Protein AF-A0A8T4DX82-F1 (afdb_monomer_lite)

Radius of gyration: 22.78 Å; chains: 1; bounding box: 58×44×66 Å

Sequence (312 aa):
MKQRKVLILAIAGVFLITGATVGAFYLYFPNLRLPDKPVTMKVYDGAVSYFDIYLSDVPDGLDVTNGYYIGWCADRSVIMPRAENLTVRLYNSFDLLLPLTLRDKDWDKVNYILNHKGDATKTDIQEAFWHLLNDYPYEDITKTAQLLVDSAKNDYMPQPGDLIAILAEPIQTEKRPWPFQFAFLQVRLPPQEGLTPGYWKNHDNWPTPYLPSTHLNETFKNASLYMPTSDTMLDALKYKGGDDEIGAAEILLRAAVAAVLNARYPTINYPVLEADLIAEVNDALASHNRDTMLDLKDILDAYNNLGAELSK

Structure (mmCIF, N/CA/C/O backbone):
data_AF-A0A8T4DX82-F1
#
_entry.id   AF-A0A8T4DX82-F1
#
loop_
_atom_site.group_PDB
_atom_site.id
_atom_site.type_symbol
_atom_site.label_atom_id
_atom_site.label_alt_id
_atom_site.label_comp_id
_atom_site.label_asym_id
_atom_site.label_entity_id
_atom_site.label_seq_id
_atom_site.pdbx_PDB_ins_code
_atom_site.Cartn_x
_atom_site.Cartn_y
_atom_site.Cartn_z
_atom_site.occupancy
_atom_site.B_iso_or_equiv
_atom_site.auth_seq_id
_atom_site.auth_comp_id
_atom_site.auth_asym_id
_atom_site.auth_atom_id
_atom_site.pdbx_PDB_model_num
ATOM 1 N N . MET A 1 1 ? -7.896 29.517 -22.041 1.00 35.06 1 MET A N 1
ATOM 2 C CA . MET A 1 1 ? -8.991 29.239 -21.083 1.00 35.06 1 MET A CA 1
ATOM 3 C C . MET A 1 1 ? -9.370 27.768 -21.139 1.00 35.06 1 MET A C 1
ATOM 5 O O . MET A 1 1 ? -10.047 27.356 -22.068 1.00 35.06 1 MET A O 1
ATOM 9 N N . LYS A 1 2 ? -8.943 26.994 -20.143 1.00 24.42 2 LYS A N 1
ATOM 10 C CA . LYS A 1 2 ? -9.664 25.819 -19.636 1.00 24.42 2 LYS A CA 1
ATOM 11 C C . LYS A 1 2 ? -9.158 25.615 -18.211 1.00 24.42 2 LYS A C 1
ATOM 13 O O . LYS A 1 2 ? -8.160 24.946 -17.989 1.00 24.42 2 LYS A O 1
ATOM 18 N N . GLN A 1 3 ? -9.795 26.303 -17.262 1.00 24.66 3 GLN A N 1
ATOM 19 C CA . GLN A 1 3 ? -9.654 25.979 -15.847 1.00 24.66 3 GLN A CA 1
ATOM 20 C C . GLN A 1 3 ? -10.191 24.556 -15.678 1.00 24.66 3 GLN A C 1
ATOM 22 O O . GLN A 1 3 ? -11.403 24.338 -15.715 1.00 24.66 3 GLN A O 1
ATOM 27 N N . ARG A 1 4 ? -9.294 23.573 -15.594 1.00 25.59 4 ARG A N 1
ATOM 28 C CA . ARG A 1 4 ? -9.668 22.233 -15.154 1.00 25.59 4 ARG A CA 1
ATOM 29 C C . ARG A 1 4 ? -9.835 22.321 -13.645 1.00 25.59 4 ARG A C 1
ATOM 31 O O . ARG A 1 4 ? -8.893 22.628 -12.924 1.00 25.59 4 ARG A O 1
ATOM 38 N N . LYS A 1 5 ? -11.086 22.175 -13.215 1.00 23.19 5 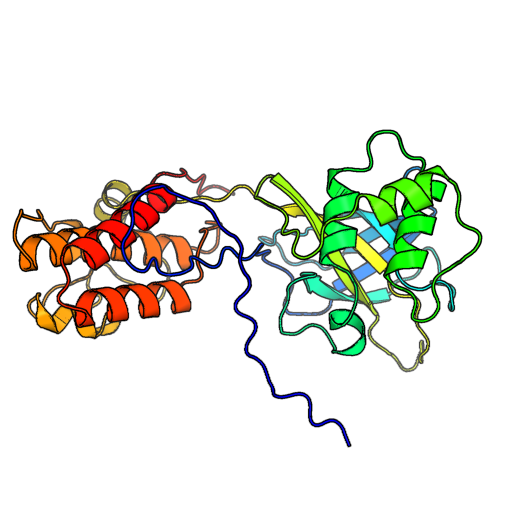LYS A N 1
ATOM 39 C CA . LYS A 1 5 ? -11.482 22.071 -11.815 1.00 23.19 5 LYS A CA 1
ATOM 40 C C . LYS A 1 5 ? -10.596 21.010 -11.162 1.00 23.19 5 LYS A C 1
ATOM 42 O O . LYS A 1 5 ? -10.451 19.932 -11.731 1.00 23.19 5 LYS A O 1
ATOM 47 N N . VAL A 1 6 ? -10.010 21.335 -10.012 1.00 22.42 6 VAL A N 1
ATOM 48 C CA . VAL A 1 6 ? -9.374 20.356 -9.127 1.00 22.42 6 VAL A CA 1
ATOM 49 C C . VAL A 1 6 ? -10.482 19.390 -8.714 1.00 22.42 6 VAL A C 1
ATOM 51 O O . VAL A 1 6 ? -11.318 19.711 -7.873 1.00 22.42 6 VAL A O 1
ATOM 54 N N . LEU A 1 7 ? -10.573 18.275 -9.430 1.00 22.97 7 LEU A N 1
ATOM 55 C CA . LEU A 1 7 ? -11.471 17.177 -9.133 1.00 22.97 7 LEU A CA 1
ATOM 56 C C . LEU A 1 7 ? -10.665 16.258 -8.222 1.00 22.97 7 LEU A C 1
ATOM 58 O O . LEU A 1 7 ? -9.688 15.660 -8.663 1.00 22.97 7 LEU A O 1
ATOM 62 N N . ILE A 1 8 ? -11.027 16.217 -6.943 1.00 25.03 8 ILE A N 1
ATOM 63 C CA . ILE A 1 8 ? -10.563 15.167 -6.039 1.00 25.03 8 ILE A CA 1
ATOM 64 C C . ILE A 1 8 ? -11.063 13.861 -6.665 1.00 25.03 8 ILE A C 1
ATOM 66 O O . ILE A 1 8 ? -12.271 13.642 -6.763 1.00 25.03 8 ILE A O 1
ATOM 70 N N . LEU A 1 9 ? -10.139 13.083 -7.227 1.00 26.66 9 LEU A N 1
ATOM 71 C CA . LEU A 1 9 ? -10.417 11.810 -7.878 1.00 26.66 9 LEU A CA 1
ATOM 72 C C . LEU A 1 9 ? -10.955 10.841 -6.823 1.00 26.66 9 LEU A C 1
ATOM 74 O O . LEU A 1 9 ? -10.211 10.360 -5.976 1.00 26.66 9 LEU A O 1
ATOM 78 N N . ALA A 1 10 ? -12.256 10.563 -6.885 1.00 27.55 10 ALA A N 1
ATOM 79 C CA . ALA A 1 10 ? -12.814 9.338 -6.339 1.00 27.55 10 ALA A CA 1
ATOM 80 C C . ALA A 1 10 ? -12.317 8.192 -7.233 1.00 27.55 10 ALA A C 1
ATOM 82 O O . ALA A 1 10 ? -12.807 8.022 -8.350 1.00 27.55 10 ALA A O 1
ATOM 83 N N . ILE A 1 11 ? -11.284 7.476 -6.786 1.00 34.50 11 ILE A N 1
ATOM 84 C CA . ILE A 1 11 ? -10.720 6.334 -7.512 1.00 34.50 11 ILE A CA 1
ATOM 85 C C . ILE A 1 11 ? -11.594 5.117 -7.204 1.00 34.50 11 ILE A C 1
ATOM 87 O O . ILE A 1 11 ? -11.655 4.629 -6.079 1.00 34.50 11 ILE A O 1
ATOM 91 N N . ALA A 1 12 ? -12.332 4.664 -8.213 1.00 27.44 12 ALA A N 1
ATOM 92 C CA . ALA A 1 12 ? -13.281 3.568 -8.118 1.00 27.44 12 ALA A CA 1
ATOM 93 C C . ALA A 1 12 ? -12.573 2.208 -8.253 1.00 27.44 12 ALA A C 1
ATOM 95 O O . ALA A 1 12 ? -12.564 1.605 -9.322 1.00 27.44 12 ALA A O 1
ATOM 96 N N . GLY A 1 13 ? -12.025 1.695 -7.152 1.00 31.62 13 GLY A N 1
ATOM 97 C CA . GLY A 1 13 ? -11.762 0.263 -6.984 1.00 31.62 13 GLY A CA 1
ATOM 98 C C . GLY A 1 13 ? -13.016 -0.425 -6.444 1.00 31.62 13 GLY A C 1
ATOM 99 O O . GLY A 1 13 ? -13.199 -0.526 -5.238 1.00 31.62 13 GLY A O 1
ATOM 100 N N . VAL A 1 14 ? -13.932 -0.839 -7.322 1.00 33.47 14 VAL A N 1
ATOM 101 C CA . VAL A 1 14 ? -15.216 -1.435 -6.915 1.00 33.47 14 VAL A CA 1
ATOM 102 C C . VAL A 1 14 ? -15.029 -2.912 -6.558 1.00 33.47 14 VAL A C 1
ATOM 104 O O . VAL A 1 14 ? -15.034 -3.769 -7.440 1.00 33.47 14 VAL A O 1
ATOM 107 N N . PHE A 1 15 ? -14.952 -3.232 -5.266 1.00 36.06 15 PHE A N 1
ATOM 108 C CA . PHE A 1 15 ? -15.413 -4.536 -4.786 1.00 36.06 15 PHE A CA 1
ATOM 109 C C . PHE A 1 15 ? -16.918 -4.440 -4.520 1.00 36.06 15 PHE A C 1
ATOM 111 O O . PHE A 1 15 ? -17.368 -3.879 -3.525 1.00 36.06 15 PHE A O 1
ATOM 118 N N . LEU A 1 16 ? -17.712 -4.970 -5.453 1.00 25.86 16 LEU A N 1
ATOM 119 C CA . LEU A 1 16 ? -19.142 -5.203 -5.259 1.00 25.86 16 LEU A CA 1
ATOM 120 C C . LEU A 1 16 ? -19.314 -6.340 -4.245 1.00 25.86 16 LEU A C 1
ATOM 122 O O . LEU A 1 16 ? -19.414 -7.507 -4.621 1.00 25.86 16 LEU A O 1
ATOM 126 N N . ILE A 1 17 ? -19.374 -6.003 -2.959 1.00 36.28 17 ILE A N 1
ATOM 127 C CA . ILE A 1 17 ? -20.080 -6.844 -1.994 1.00 36.28 17 ILE A CA 1
ATOM 128 C C . ILE A 1 17 ? -21.555 -6.479 -2.158 1.00 36.28 17 ILE A C 1
ATOM 130 O O . ILE A 1 17 ? -21.980 -5.354 -1.910 1.00 36.28 17 ILE A O 1
ATOM 134 N N . THR A 1 18 ? -22.327 -7.399 -2.725 1.00 29.77 18 THR A N 1
ATOM 135 C CA . THR A 1 18 ? -23.742 -7.192 -3.030 1.00 29.77 18 THR A CA 1
ATOM 136 C C . THR A 1 18 ? -24.555 -7.051 -1.742 1.00 29.77 18 THR A C 1
ATOM 138 O O . THR A 1 18 ? -24.889 -8.049 -1.111 1.00 29.77 18 THR A O 1
ATOM 141 N N . GLY A 1 19 ? -24.904 -5.817 -1.391 1.00 29.81 19 GLY A N 1
ATOM 142 C CA . GLY A 1 19 ? -25.841 -5.466 -0.324 1.00 29.81 19 GLY A CA 1
ATOM 143 C C . GLY A 1 19 ? -25.958 -3.947 -0.271 1.00 29.81 19 GLY A C 1
ATOM 144 O O . GLY A 1 19 ? -24.973 -3.256 -0.060 1.00 29.81 19 GLY A O 1
ATOM 145 N N . ALA A 1 20 ? -27.122 -3.408 -0.615 1.00 32.88 20 ALA A N 1
ATOM 146 C CA . ALA A 1 20 ? -27.295 -1.989 -0.886 1.00 32.88 20 ALA A CA 1
ATOM 147 C C . ALA A 1 20 ? -27.558 -1.176 0.388 1.00 32.88 20 ALA A C 1
ATOM 149 O O . ALA A 1 20 ? -28.624 -1.344 0.962 1.00 32.88 20 ALA A O 1
ATOM 150 N N . THR A 1 21 ? -26.671 -0.224 0.700 1.00 29.52 21 THR A N 1
ATOM 151 C CA . THR A 1 21 ? -26.952 1.084 1.337 1.00 29.52 21 THR A CA 1
ATOM 152 C C . THR A 1 21 ? -25.688 1.939 1.250 1.00 29.52 21 THR A C 1
ATOM 154 O O . THR A 1 21 ? -24.731 1.655 1.946 1.00 29.52 21 THR A O 1
ATOM 157 N N . VAL A 1 22 ? -25.667 2.929 0.340 1.00 35.69 22 VAL A N 1
ATOM 158 C CA . VAL A 1 22 ? -24.646 3.999 0.169 1.00 35.69 22 VAL A CA 1
ATOM 159 C C . VAL A 1 22 ? -23.269 3.642 0.759 1.00 35.69 22 VAL A C 1
ATOM 161 O O . VAL A 1 22 ? -22.828 4.223 1.745 1.00 35.69 22 VAL A O 1
ATOM 164 N N . GLY A 1 23 ? -22.632 2.622 0.177 1.00 34.34 23 GLY A N 1
ATOM 165 C CA . GLY A 1 23 ? -21.400 2.053 0.708 1.00 34.34 23 GLY A CA 1
ATOM 166 C C . GLY A 1 23 ? -20.266 3.064 0.638 1.00 34.34 23 GLY A C 1
ATOM 167 O O . GLY A 1 23 ? -19.993 3.620 -0.429 1.00 34.34 23 GLY A O 1
ATOM 168 N N . ALA A 1 24 ? -19.615 3.300 1.775 1.00 38.66 24 ALA A N 1
ATOM 169 C CA . ALA A 1 24 ? -18.305 3.926 1.813 1.00 38.66 24 ALA A CA 1
ATOM 170 C C . ALA A 1 24 ? -17.409 3.243 0.765 1.00 38.66 24 ALA A C 1
ATOM 172 O O . ALA A 1 24 ? -17.325 2.016 0.698 1.00 38.66 24 ALA A O 1
ATOM 173 N N . PHE A 1 25 ? -16.818 4.036 -0.126 1.00 39.81 25 PHE A N 1
ATOM 174 C CA . PHE A 1 25 ? -15.869 3.532 -1.108 1.00 39.81 25 PHE A CA 1
ATOM 175 C C . PHE A 1 25 ? -14.577 3.212 -0.363 1.00 39.81 25 PHE A C 1
ATOM 177 O O . PHE A 1 25 ? -13.824 4.123 -0.036 1.00 39.81 25 PHE A O 1
ATOM 184 N N . TYR A 1 26 ? -14.332 1.934 -0.085 1.00 43.91 26 TYR A N 1
ATOM 185 C CA . TYR A 1 26 ? -13.084 1.502 0.535 1.00 43.91 26 TYR A CA 1
ATOM 186 C C . TYR A 1 26 ? -11.960 1.634 -0.482 1.00 43.91 26 TYR A C 1
ATOM 188 O O . TYR A 1 26 ? -11.834 0.836 -1.415 1.00 43.91 26 TYR A O 1
ATOM 196 N N . LEU A 1 27 ? -11.167 2.687 -0.323 1.00 51.22 27 LEU A N 1
ATOM 197 C CA . LEU A 1 27 ? -10.013 2.947 -1.164 1.00 51.22 27 LEU A CA 1
ATOM 198 C C . LEU A 1 27 ? -8.878 2.024 -0.721 1.00 51.22 27 LEU A C 1
ATOM 200 O O . LEU A 1 27 ? -8.092 2.350 0.165 1.00 51.22 27 LEU A O 1
ATOM 204 N N . TYR A 1 28 ? -8.788 0.849 -1.341 1.00 61.16 28 TYR A N 1
ATOM 205 C CA . TYR A 1 28 ? -7.528 0.119 -1.339 1.00 61.16 28 TYR A CA 1
ATOM 206 C C . TYR A 1 28 ? -6.491 0.973 -2.073 1.00 61.16 28 TYR A C 1
ATOM 208 O O . TYR A 1 28 ? -6.742 1.425 -3.186 1.00 61.16 28 TYR A O 1
ATOM 216 N N . PHE A 1 29 ? -5.332 1.184 -1.457 1.00 65.31 29 PHE A N 1
ATOM 217 C CA . PHE A 1 29 ? -4.165 1.731 -2.134 1.00 65.31 29 PHE A CA 1
ATOM 218 C C . PHE A 1 29 ? -3.043 0.698 -2.061 1.00 65.31 29 PHE A C 1
ATOM 220 O O . PHE A 1 29 ? -2.755 0.197 -0.970 1.00 65.31 29 PHE A O 1
ATOM 227 N N . PRO A 1 30 ? -2.388 0.367 -3.187 1.00 75.00 30 PRO A N 1
ATOM 228 C CA . PRO A 1 30 ? -1.244 -0.520 -3.171 1.00 75.00 30 PRO A CA 1
ATOM 229 C C . PRO A 1 30 ? -0.121 0.204 -2.441 1.00 75.00 30 PRO A C 1
ATOM 231 O O . PRO A 1 30 ? 0.534 1.069 -3.013 1.00 75.00 30 PRO A O 1
ATOM 234 N N . ASN A 1 31 ? 0.063 -0.094 -1.159 1.00 72.81 31 ASN A N 1
ATOM 235 C CA . ASN A 1 31 ? 1.061 0.564 -0.333 1.00 72.81 31 ASN A CA 1
ATOM 236 C C . ASN A 1 31 ? 2.345 -0.268 -0.284 1.00 72.81 31 ASN A C 1
ATOM 238 O O . ASN A 1 31 ? 2.309 -1.497 -0.235 1.00 72.81 31 ASN A O 1
ATOM 242 N N . LEU A 1 32 ? 3.477 0.428 -0.300 1.00 83.62 32 LEU A N 1
ATOM 243 C CA . LEU A 1 32 ? 4.804 -0.141 -0.127 1.00 83.62 32 LEU A CA 1
ATOM 244 C C . LEU A 1 32 ? 5.587 0.770 0.812 1.00 83.62 32 LEU A C 1
ATOM 246 O O . LEU A 1 32 ? 5.660 1.984 0.608 1.00 83.62 32 LEU A O 1
ATOM 250 N N . ARG A 1 33 ? 6.225 0.172 1.811 1.00 85.38 33 ARG A N 1
ATOM 251 C CA . ARG A 1 33 ? 7.222 0.808 2.668 1.00 85.38 33 ARG A CA 1
ATOM 252 C C . ARG A 1 33 ? 8.483 1.011 1.842 1.00 85.38 33 ARG A C 1
ATOM 254 O O . ARG A 1 33 ? 9.318 0.116 1.713 1.00 85.38 33 ARG A O 1
ATOM 261 N N . LEU A 1 34 ? 8.584 2.192 1.244 1.00 89.88 34 LEU A N 1
ATOM 262 C CA . LEU A 1 34 ? 9.746 2.633 0.483 1.00 89.88 34 LEU A CA 1
ATOM 263 C C . LEU A 1 34 ? 10.660 3.528 1.339 1.00 89.88 34 LEU A C 1
ATOM 265 O O . LEU A 1 34 ? 10.196 4.131 2.309 1.00 89.88 34 LEU A O 1
ATOM 269 N N . PRO A 1 35 ? 11.952 3.651 0.982 1.00 91.50 35 PRO A N 1
ATOM 270 C CA . PRO A 1 35 ? 12.866 4.581 1.636 1.00 91.50 35 PRO A CA 1
ATOM 271 C C . PRO A 1 35 ? 12.377 6.033 1.531 1.00 91.50 35 PRO A C 1
ATOM 273 O O . PRO A 1 35 ? 12.088 6.526 0.441 1.00 91.50 35 PRO A O 1
ATOM 276 N N . ASP A 1 36 ? 12.355 6.749 2.655 1.00 88.56 36 ASP A N 1
ATOM 277 C CA . ASP A 1 36 ? 12.059 8.190 2.716 1.00 88.56 36 ASP A CA 1
ATOM 278 C C . ASP A 1 36 ? 13.214 9.047 2.151 1.00 88.56 36 ASP A C 1
ATOM 280 O O . ASP A 1 36 ? 13.031 10.148 1.598 1.00 88.56 36 ASP A O 1
ATOM 284 N N . LYS A 1 37 ? 14.431 8.512 2.277 1.00 91.44 37 LYS A N 1
ATOM 285 C CA . LYS A 1 37 ? 15.682 9.086 1.793 1.00 91.44 37 LYS A CA 1
ATOM 286 C C . LYS A 1 37 ? 16.126 8.448 0.476 1.00 91.44 37 LYS A C 1
ATOM 288 O O . LYS A 1 37 ? 15.802 7.295 0.203 1.00 91.44 37 LYS A O 1
ATOM 293 N N . PRO A 1 38 ? 16.899 9.186 -0.336 1.00 94.88 38 PRO A N 1
ATOM 294 C CA . PRO A 1 38 ? 17.459 8.639 -1.562 1.00 94.88 38 PRO A CA 1
ATOM 295 C C . PRO A 1 38 ? 18.381 7.447 -1.297 1.00 94.88 38 PRO A C 1
ATOM 297 O O . PRO A 1 38 ? 19.116 7.439 -0.309 1.00 94.88 38 PRO A O 1
ATOM 300 N N . VAL A 1 39 ? 18.375 6.493 -2.223 1.00 96.88 39 VAL A N 1
ATOM 301 C CA . VAL A 1 39 ? 19.211 5.284 -2.208 1.00 96.88 39 VAL A CA 1
ATOM 302 C C . VAL A 1 39 ? 20.160 5.272 -3.403 1.00 96.88 39 VAL A C 1
ATOM 304 O O . VAL A 1 39 ? 20.066 6.116 -4.303 1.00 96.88 39 VAL A O 1
ATOM 307 N N . THR A 1 40 ? 21.083 4.314 -3.428 1.00 96.88 40 THR A N 1
ATOM 308 C CA . THR A 1 40 ? 21.993 4.121 -4.557 1.00 96.88 40 THR A CA 1
ATOM 309 C C . THR A 1 40 ? 21.420 3.093 -5.527 1.00 96.88 40 THR A C 1
ATOM 311 O O . THR A 1 40 ? 20.977 2.016 -5.140 1.00 96.88 40 THR A O 1
ATOM 314 N N . MET A 1 41 ? 21.474 3.413 -6.815 1.00 96.50 41 MET A N 1
ATOM 315 C CA . MET A 1 41 ? 21.062 2.560 -7.921 1.00 96.50 41 MET A CA 1
ATOM 316 C C . MET A 1 41 ? 22.211 2.394 -8.917 1.00 96.50 41 MET A C 1
ATOM 318 O O . MET A 1 41 ? 22.892 3.359 -9.263 1.00 96.50 41 MET A O 1
ATOM 322 N N . LYS A 1 42 ? 22.392 1.181 -9.435 1.00 96.06 42 LYS A N 1
ATOM 323 C CA . LYS A 1 42 ? 23.146 0.910 -10.666 1.00 96.06 42 LYS A CA 1
ATOM 324 C C . LYS A 1 42 ? 22.244 0.205 -11.660 1.00 96.06 42 LYS A C 1
ATOM 326 O O . LYS A 1 42 ? 21.391 -0.581 -11.259 1.00 96.06 42 LYS A O 1
ATOM 331 N N . VAL A 1 43 ? 22.481 0.430 -12.946 1.00 94.88 43 VAL A N 1
ATOM 332 C CA . VAL A 1 43 ? 21.781 -0.297 -14.008 1.00 94.88 43 VAL A CA 1
ATOM 333 C C . VAL A 1 43 ? 22.756 -1.040 -14.910 1.00 94.88 43 VAL A C 1
ATOM 335 O O . VAL A 1 43 ? 23.848 -0.551 -15.219 1.00 94.88 43 VAL A O 1
ATOM 338 N N . TYR A 1 44 ? 22.334 -2.217 -15.343 1.00 95.88 44 TYR A N 1
ATOM 339 C CA . TYR A 1 44 ? 23.004 -3.074 -16.317 1.00 95.88 44 TYR A CA 1
ATOM 340 C C . TYR A 1 44 ? 22.001 -3.446 -17.409 1.00 95.88 44 TYR A C 1
ATOM 342 O O . TYR A 1 44 ? 20.800 -3.288 -17.207 1.00 95.88 44 TYR A O 1
ATOM 350 N N . ASP A 1 45 ? 22.464 -3.922 -18.562 1.00 95.44 45 ASP A N 1
ATOM 351 C CA . ASP A 1 45 ? 21.541 -4.391 -19.598 1.00 95.44 45 ASP A CA 1
ATOM 352 C C . ASP A 1 45 ? 20.875 -5.698 -19.161 1.00 95.44 45 ASP A C 1
ATOM 354 O O . ASP A 1 45 ? 21.555 -6.677 -18.854 1.00 95.44 45 ASP A O 1
ATOM 358 N N . GLY A 1 46 ? 19.542 -5.696 -19.138 1.00 94.12 46 GLY A N 1
ATOM 359 C CA . GLY A 1 46 ? 18.762 -6.827 -18.650 1.00 94.12 46 GLY A CA 1
ATOM 360 C C . GLY A 1 46 ? 18.673 -7.980 -19.651 1.00 94.12 46 GLY A C 1
ATOM 361 O O . GLY A 1 46 ? 18.540 -7.798 -20.873 1.00 94.12 46 GLY A O 1
ATOM 362 N N . ALA A 1 47 ? 18.685 -9.207 -19.129 1.00 92.75 47 ALA A N 1
ATOM 363 C CA . ALA A 1 47 ? 18.465 -10.406 -19.940 1.00 92.75 47 ALA A CA 1
ATOM 364 C C . ALA A 1 47 ? 16.999 -10.519 -20.395 1.00 92.75 47 ALA A C 1
ATOM 366 O O . ALA A 1 47 ? 16.736 -10.773 -21.572 1.00 92.75 47 ALA A O 1
ATOM 367 N N . VAL A 1 48 ? 16.063 -10.275 -19.472 1.00 92.62 48 VAL A N 1
ATOM 368 C CA . VAL A 1 48 ? 14.601 -10.417 -19.652 1.00 92.62 48 VAL A CA 1
ATOM 369 C C . VAL A 1 48 ? 13.845 -9.088 -19.559 1.00 92.62 48 VAL A C 1
ATOM 371 O O . VAL A 1 48 ? 12.627 -9.043 -19.699 1.00 92.62 48 VAL A O 1
ATOM 374 N N . SER A 1 49 ? 14.575 -8.001 -19.344 1.00 95.81 49 SER A N 1
ATOM 375 C CA . SER A 1 49 ? 14.077 -6.636 -19.220 1.00 95.81 49 SER A CA 1
ATOM 376 C C . SER A 1 49 ? 15.049 -5.663 -19.864 1.00 95.81 49 SER A C 1
ATOM 378 O O . SER A 1 49 ? 16.070 -6.071 -20.423 1.00 95.81 49 SER A O 1
ATOM 380 N N . TYR A 1 50 ? 14.737 -4.372 -19.825 1.00 94.69 50 TYR A N 1
ATOM 381 C CA . TYR A 1 50 ? 15.661 -3.370 -20.344 1.00 94.69 50 TYR A CA 1
ATOM 382 C C . TYR A 1 50 ? 16.838 -3.137 -19.395 1.00 94.69 50 TYR A C 1
ATOM 384 O O . TYR A 1 50 ? 17.979 -3.041 -19.848 1.00 94.69 50 TYR A O 1
ATOM 392 N N . PHE A 1 51 ? 16.575 -3.136 -18.086 1.00 95.75 51 PHE A N 1
ATOM 393 C CA . PHE A 1 51 ? 17.597 -3.049 -17.052 1.00 95.75 51 PHE A CA 1
ATOM 394 C C . PHE A 1 51 ? 17.551 -4.228 -16.086 1.00 95.75 51 PHE A C 1
ATOM 396 O O . PHE A 1 51 ? 16.472 -4.618 -15.635 1.00 95.75 51 PHE A O 1
ATOM 403 N N . ASP A 1 52 ? 18.730 -4.693 -15.682 1.00 97.31 52 ASP A N 1
ATOM 404 C CA . ASP A 1 52 ? 18.923 -5.297 -14.365 1.00 97.31 52 ASP A CA 1
ATOM 405 C C . ASP A 1 52 ? 19.337 -4.165 -13.414 1.00 97.31 52 ASP A C 1
ATOM 407 O O . ASP A 1 52 ? 20.407 -3.562 -13.565 1.00 97.31 52 ASP A O 1
ATOM 411 N N . ILE A 1 53 ? 18.455 -3.815 -12.478 1.00 97.50 53 ILE A N 1
ATOM 412 C CA . ILE A 1 53 ? 18.645 -2.694 -11.551 1.00 97.50 53 ILE A CA 1
ATOM 413 C C . ILE A 1 53 ? 19.176 -3.236 -10.233 1.00 97.50 53 ILE A C 1
ATOM 415 O O . ILE A 1 53 ? 18.515 -4.047 -9.597 1.00 97.50 53 ILE A O 1
ATOM 419 N N . TYR A 1 54 ? 20.341 -2.769 -9.797 1.00 97.94 54 TYR A N 1
ATOM 420 C CA . TYR A 1 54 ? 20.883 -3.082 -8.480 1.00 97.94 54 TYR A CA 1
ATOM 421 C C . TYR A 1 54 ? 20.664 -1.911 -7.523 1.00 97.94 54 TYR A C 1
ATOM 423 O O . TYR A 1 54 ? 21.160 -0.811 -7.784 1.00 97.94 54 TYR A O 1
ATOM 431 N N . LEU A 1 55 ? 19.956 -2.153 -6.420 1.00 98.38 55 LEU A N 1
ATOM 432 C CA . LEU A 1 55 ? 19.783 -1.198 -5.327 1.00 98.38 55 LEU A CA 1
ATOM 433 C C . LEU A 1 55 ? 20.783 -1.472 -4.197 1.00 98.38 55 LEU A C 1
ATOM 435 O O . LEU A 1 55 ? 21.016 -2.625 -3.823 1.00 98.38 55 LEU A O 1
ATOM 439 N N . SER A 1 56 ? 21.350 -0.402 -3.641 1.00 97.94 56 SER A N 1
ATOM 440 C CA . SER A 1 56 ? 22.149 -0.423 -2.415 1.00 97.94 56 SER A CA 1
ATOM 441 C C . SER A 1 56 ? 21.833 0.770 -1.513 1.00 97.94 56 SER A C 1
ATOM 443 O O . SER A 1 56 ? 21.205 1.738 -1.943 1.00 97.94 56 SER A O 1
ATOM 445 N N . ASP A 1 57 ? 22.308 0.717 -0.267 1.00 96.94 57 ASP A N 1
ATOM 446 C CA . ASP A 1 57 ? 22.040 1.725 0.770 1.00 96.94 57 ASP A CA 1
ATOM 447 C C . ASP A 1 57 ? 20.544 1.848 1.116 1.00 96.94 57 ASP A C 1
ATOM 449 O O . ASP A 1 57 ? 20.077 2.888 1.581 1.00 96.94 57 ASP A O 1
ATOM 453 N N . VAL A 1 58 ? 19.791 0.768 0.893 1.00 97.12 58 VAL A N 1
ATOM 454 C CA . VAL A 1 58 ? 18.395 0.627 1.304 1.00 97.12 58 VAL A CA 1
ATOM 455 C C . VAL A 1 58 ? 18.363 0.225 2.785 1.00 97.12 58 VAL A C 1
ATOM 457 O O . VAL A 1 58 ? 18.996 -0.778 3.133 1.00 97.12 58 VAL A O 1
ATOM 460 N N . PRO A 1 59 ? 17.669 0.980 3.660 1.00 94.00 59 PRO A N 1
ATOM 461 C CA . PRO A 1 59 ? 17.471 0.592 5.054 1.00 94.00 59 PRO A CA 1
ATOM 462 C C . PRO A 1 59 ? 16.735 -0.746 5.196 1.00 94.00 59 PRO A C 1
ATOM 464 O O . PRO A 1 59 ? 15.887 -1.087 4.373 1.00 94.00 59 PRO A O 1
ATOM 467 N N . ASP A 1 60 ? 17.025 -1.472 6.274 1.00 89.06 60 ASP A N 1
ATOM 468 C CA . ASP A 1 60 ? 16.329 -2.719 6.595 1.00 89.06 60 ASP A CA 1
ATOM 469 C C . ASP A 1 60 ? 14.851 -2.476 6.960 1.00 89.06 60 ASP A C 1
ATOM 471 O O . ASP A 1 60 ? 14.466 -1.391 7.400 1.00 89.06 60 ASP A O 1
ATOM 475 N N . GLY A 1 61 ? 14.021 -3.514 6.810 1.00 83.00 61 GLY A N 1
ATOM 476 C CA . GLY A 1 61 ? 12.602 -3.486 7.194 1.00 83.00 61 GLY A CA 1
ATOM 477 C C . GLY A 1 61 ? 11.654 -2.843 6.172 1.00 83.00 61 GLY A C 1
ATOM 478 O O . GLY A 1 61 ? 10.488 -2.611 6.490 1.00 83.00 61 GLY A O 1
ATOM 479 N N . LEU A 1 62 ? 12.139 -2.565 4.960 1.00 89.25 62 LEU A N 1
ATOM 480 C CA . LEU A 1 62 ? 11.375 -1.994 3.849 1.00 89.25 62 LEU A CA 1
ATOM 481 C C . LEU A 1 62 ? 10.957 -3.069 2.834 1.00 89.25 62 LEU A C 1
ATOM 483 O O . LEU A 1 62 ? 11.518 -4.164 2.802 1.00 89.25 62 LEU A O 1
ATOM 487 N N . ASP A 1 63 ? 9.976 -2.751 1.987 1.00 90.50 63 ASP A N 1
ATOM 488 C CA . ASP A 1 63 ? 9.461 -3.699 0.981 1.00 90.50 63 ASP A CA 1
ATOM 489 C C . ASP A 1 63 ? 10.361 -3.788 -0.266 1.00 90.50 63 ASP A C 1
ATOM 491 O O . ASP A 1 63 ? 10.244 -4.703 -1.083 1.00 90.50 63 ASP A O 1
ATOM 495 N N . VAL A 1 64 ? 11.307 -2.857 -0.387 1.00 93.81 64 VAL A N 1
ATOM 496 C CA . VAL A 1 64 ? 12.479 -2.963 -1.260 1.00 93.81 64 VAL A CA 1
ATOM 497 C C . VAL A 1 64 ? 13.722 -3.156 -0.398 1.00 93.81 64 VAL A C 1
ATOM 499 O O . VAL A 1 64 ? 13.814 -2.606 0.695 1.00 93.81 64 VAL A O 1
ATOM 502 N N . THR A 1 65 ? 14.689 -3.926 -0.884 1.00 95.50 65 THR A N 1
ATOM 503 C CA . THR A 1 65 ? 15.915 -4.300 -0.174 1.00 95.50 65 THR A CA 1
ATOM 504 C C . THR A 1 65 ? 17.132 -4.127 -1.081 1.00 95.50 65 THR A C 1
ATOM 506 O O . THR A 1 65 ? 17.020 -3.841 -2.275 1.00 95.50 65 THR A O 1
ATOM 509 N N . ASN A 1 66 ? 18.330 -4.271 -0.513 1.00 97.44 66 ASN A N 1
ATOM 510 C CA . ASN A 1 66 ? 19.558 -4.278 -1.302 1.00 97.44 66 ASN A CA 1
ATOM 511 C C . ASN A 1 66 ? 19.587 -5.523 -2.204 1.00 97.44 66 ASN A C 1
ATOM 513 O O . ASN A 1 66 ? 19.482 -6.647 -1.710 1.00 97.44 66 ASN A O 1
ATOM 517 N N . GLY A 1 67 ? 19.754 -5.345 -3.516 1.00 97.44 67 GLY A N 1
ATOM 518 C CA . GLY A 1 67 ? 19.712 -6.466 -4.454 1.00 97.44 67 GLY A CA 1
ATOM 519 C C . GLY A 1 67 ? 19.328 -6.095 -5.881 1.00 97.44 67 GLY A C 1
ATOM 520 O O . GLY A 1 67 ? 19.205 -4.922 -6.230 1.00 97.44 67 GLY A O 1
ATOM 521 N N . TYR A 1 68 ? 19.172 -7.129 -6.711 1.00 97.62 68 TYR A N 1
ATOM 522 C CA . TYR A 1 68 ? 18.784 -6.990 -8.112 1.00 97.62 68 TYR A CA 1
ATOM 523 C C . TYR A 1 68 ? 17.269 -7.033 -8.295 1.00 97.62 68 TYR A C 1
ATOM 525 O O . TYR A 1 68 ? 16.584 -7.894 -7.745 1.00 97.62 68 TYR A O 1
ATOM 533 N N . TYR A 1 69 ? 16.786 -6.150 -9.160 1.00 98.12 69 TYR A N 1
ATOM 534 C CA . TYR A 1 69 ? 15.402 -6.027 -9.579 1.00 98.12 69 TYR A CA 1
ATOM 535 C C . TYR A 1 69 ? 15.306 -6.007 -11.098 1.00 98.12 69 TYR A C 1
ATOM 537 O O . TYR A 1 69 ? 16.163 -5.455 -11.795 1.00 98.12 69 TYR A O 1
ATOM 545 N N . ILE A 1 70 ? 14.204 -6.555 -11.605 1.00 97.88 70 ILE A N 1
ATOM 546 C CA . ILE A 1 70 ? 13.845 -6.413 -13.011 1.00 97.88 70 ILE A CA 1
ATOM 547 C C . ILE A 1 70 ? 13.397 -4.969 -13.236 1.00 97.88 70 ILE A C 1
ATOM 549 O O . ILE A 1 70 ? 12.440 -4.516 -12.605 1.00 97.88 70 ILE A O 1
ATOM 553 N N . GLY A 1 71 ? 14.064 -4.258 -14.140 1.00 96.81 71 GLY A N 1
ATOM 554 C CA . GLY A 1 71 ? 13.793 -2.854 -14.415 1.00 96.81 71 GLY A CA 1
ATOM 555 C C . GLY A 1 71 ? 13.569 -2.524 -15.881 1.00 96.81 71 GLY A C 1
ATOM 556 O O . GLY A 1 71 ? 14.017 -3.221 -16.791 1.00 96.81 71 GLY A O 1
ATOM 557 N N . TRP A 1 72 ? 12.882 -1.415 -16.107 1.00 95.88 72 TRP A N 1
ATOM 558 C CA . TRP A 1 72 ? 12.503 -0.936 -17.428 1.00 95.88 72 TRP A CA 1
ATOM 559 C C . TRP A 1 72 ? 12.867 0.525 -17.607 1.00 95.88 72 TRP A C 1
ATOM 561 O O . TRP A 1 72 ? 12.971 1.292 -16.646 1.00 95.88 72 TRP A O 1
ATOM 571 N N . CYS A 1 73 ? 13.044 0.910 -18.863 1.00 91.75 73 CYS A N 1
ATOM 572 C CA . CYS A 1 73 ? 13.231 2.294 -19.241 1.00 91.75 73 CYS A CA 1
ATOM 573 C C . CYS A 1 73 ? 11.875 2.992 -19.380 1.00 91.75 73 CYS A C 1
ATOM 575 O O . CYS A 1 73 ? 10.990 2.497 -20.079 1.00 91.75 73 CYS A O 1
ATOM 577 N N . ALA A 1 74 ? 11.740 4.156 -18.745 1.00 88.00 74 ALA A N 1
ATOM 578 C CA . ALA A 1 74 ? 10.555 5.007 -18.840 1.00 88.00 74 ALA A CA 1
ATOM 579 C C . ALA A 1 74 ? 10.710 6.174 -19.830 1.00 88.00 74 ALA A C 1
ATOM 581 O O . ALA A 1 74 ? 9.710 6.781 -20.188 1.00 88.00 74 ALA A O 1
ATOM 582 N N . ASP A 1 75 ? 11.930 6.488 -20.281 1.00 81.88 75 ASP A N 1
ATOM 583 C CA . ASP A 1 75 ? 12.195 7.590 -21.219 1.00 81.88 75 ASP A CA 1
ATOM 584 C C . ASP A 1 75 ? 13.295 7.220 -22.220 1.00 81.88 75 ASP A C 1
ATOM 586 O O . ASP A 1 75 ? 14.425 6.915 -21.840 1.00 81.88 75 ASP A O 1
ATOM 590 N N . ARG A 1 76 ? 12.989 7.271 -23.516 1.00 76.50 76 ARG A N 1
ATOM 591 C CA .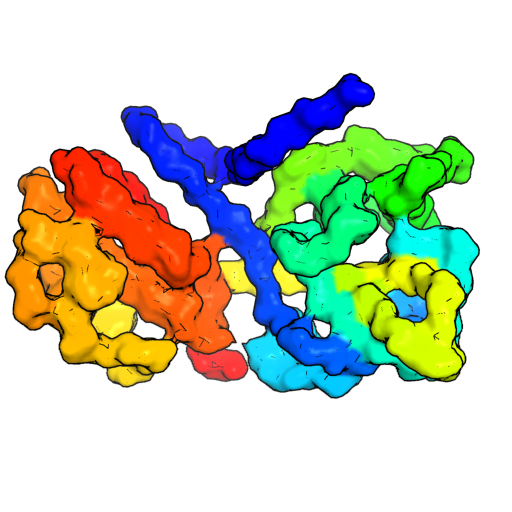 ARG A 1 76 ? 13.924 6.906 -24.595 1.00 76.50 76 ARG A CA 1
ATOM 592 C C . ARG A 1 76 ? 14.864 8.048 -25.008 1.00 76.50 76 ARG A C 1
ATOM 594 O O . ARG A 1 76 ? 15.838 7.807 -25.718 1.00 76.50 76 ARG A O 1
ATOM 601 N N . SER A 1 77 ? 14.587 9.278 -24.589 1.00 73.19 77 SER A N 1
ATOM 602 C CA . SER A 1 77 ? 15.230 10.494 -25.113 1.00 73.19 77 SER A CA 1
ATOM 603 C C . SER A 1 77 ? 16.653 10.707 -24.592 1.00 73.19 77 SER A C 1
ATOM 605 O O . SER A 1 77 ? 17.398 11.532 -25.121 1.00 73.19 77 SER A O 1
ATOM 607 N N . VAL A 1 78 ? 17.041 9.964 -23.554 1.00 77.38 78 VAL A N 1
ATOM 608 C CA . VAL A 1 78 ? 18.325 10.083 -22.861 1.00 77.38 78 VAL A CA 1
ATOM 609 C C . VAL A 1 78 ? 18.892 8.688 -22.610 1.00 77.38 78 VAL A C 1
ATOM 611 O O . VAL A 1 78 ? 18.144 7.730 -22.455 1.00 77.38 78 VAL A O 1
ATOM 614 N N . ILE A 1 79 ? 20.216 8.547 -22.556 1.00 80.94 79 ILE A N 1
ATOM 615 C CA . ILE A 1 79 ? 20.875 7.280 -22.212 1.00 80.94 79 ILE A CA 1
ATOM 616 C C . ILE A 1 79 ? 21.205 7.275 -20.717 1.00 80.94 79 ILE A C 1
ATOM 618 O O . ILE A 1 79 ? 21.906 8.163 -20.234 1.00 80.94 79 ILE A O 1
ATOM 622 N N . MET A 1 80 ? 20.750 6.257 -19.983 1.00 84.62 80 MET A N 1
ATOM 623 C CA . MET A 1 80 ? 21.190 6.016 -18.607 1.00 84.62 80 MET A CA 1
ATOM 624 C C . MET A 1 80 ? 22.581 5.355 -18.594 1.00 84.62 80 MET A C 1
ATOM 626 O O . MET A 1 80 ? 22.759 4.318 -19.242 1.00 84.62 80 MET A O 1
ATOM 630 N N . PRO A 1 81 ? 23.573 5.890 -17.857 1.00 86.06 81 PRO A N 1
ATOM 631 C CA . PRO A 1 81 ? 24.894 5.274 -17.768 1.00 86.06 81 PRO A CA 1
ATOM 632 C C . PRO A 1 81 ? 24.824 3.890 -17.116 1.00 86.06 81 PRO A C 1
ATOM 634 O O . PRO A 1 81 ? 24.056 3.667 -16.179 1.00 86.06 81 PRO A O 1
ATOM 637 N N . ARG A 1 82 ? 25.638 2.955 -17.611 1.00 91.38 82 ARG A N 1
ATOM 638 C CA . ARG A 1 82 ? 25.699 1.574 -17.112 1.00 91.38 82 ARG A CA 1
ATOM 639 C C . ARG A 1 82 ? 26.767 1.420 -16.042 1.00 91.38 82 ARG A C 1
ATOM 641 O O . ARG A 1 82 ? 27.827 2.023 -16.143 1.00 91.38 82 ARG A O 1
ATOM 648 N N . ALA A 1 83 ? 26.499 0.572 -15.050 1.00 92.81 83 ALA A N 1
ATOM 649 C CA . ALA A 1 83 ? 27.416 0.229 -13.957 1.00 92.81 83 ALA A CA 1
ATOM 650 C C . ALA A 1 83 ? 27.913 1.416 -13.100 1.00 92.81 83 ALA A C 1
ATOM 652 O O . ALA A 1 83 ? 28.824 1.250 -12.284 1.00 92.81 83 ALA A O 1
ATOM 653 N N . GLU A 1 84 ? 27.300 2.593 -13.227 1.00 91.69 84 GLU A N 1
ATOM 654 C CA . GLU A 1 84 ? 27.641 3.780 -12.449 1.00 91.69 84 GLU A CA 1
ATOM 655 C C . GLU A 1 84 ? 26.644 4.011 -11.306 1.00 91.69 84 GLU A C 1
ATOM 657 O O . GLU A 1 84 ? 25.444 3.810 -11.473 1.00 91.69 84 GLU A O 1
ATOM 662 N N . ASN A 1 85 ? 27.132 4.493 -10.155 1.00 92.69 85 ASN A N 1
ATOM 663 C CA . ASN A 1 85 ? 26.269 4.855 -9.026 1.00 92.69 85 ASN A CA 1
ATOM 664 C C . ASN A 1 85 ? 25.387 6.048 -9.402 1.00 92.69 85 ASN A C 1
ATOM 666 O O . ASN A 1 85 ? 25.903 7.115 -9.743 1.00 92.69 85 ASN A O 1
ATOM 670 N N . LEU A 1 86 ? 24.075 5.879 -9.312 1.00 91.94 86 LEU A N 1
ATOM 671 C CA . LEU A 1 86 ? 23.053 6.915 -9.390 1.00 91.94 86 LEU A CA 1
ATOM 672 C C . LEU A 1 86 ? 22.419 7.054 -8.008 1.00 91.94 86 LEU A C 1
ATOM 674 O O . LEU A 1 86 ? 22.007 6.061 -7.422 1.00 91.94 86 LEU A O 1
ATOM 678 N N . THR A 1 87 ? 22.319 8.273 -7.491 1.00 93.56 87 THR A N 1
ATOM 679 C CA . THR A 1 87 ? 21.474 8.534 -6.323 1.00 93.56 87 THR A CA 1
ATOM 680 C C . THR A 1 87 ? 20.053 8.745 -6.821 1.00 93.56 87 THR A C 1
ATOM 682 O O . THR A 1 87 ? 19.835 9.612 -7.670 1.00 93.56 87 THR A O 1
ATOM 685 N N . VAL A 1 88 ? 19.104 7.954 -6.326 1.00 92.81 88 VAL A N 1
ATOM 686 C CA . VAL A 1 88 ? 17.708 7.986 -6.775 1.00 92.81 88 VAL A CA 1
ATOM 687 C C . VAL A 1 88 ? 16.747 8.106 -5.605 1.00 92.81 88 VAL A C 1
ATOM 689 O O . VAL A 1 88 ? 17.010 7.584 -4.521 1.00 92.81 88 VAL A O 1
ATOM 692 N N . ARG A 1 89 ? 15.604 8.753 -5.832 1.00 93.00 89 ARG A N 1
ATOM 693 C CA . ARG A 1 89 ? 14.438 8.627 -4.957 1.00 93.00 89 ARG A CA 1
ATOM 694 C C . ARG A 1 89 ? 13.471 7.605 -5.547 1.00 93.00 89 ARG A C 1
ATOM 696 O O . ARG A 1 89 ? 13.246 7.593 -6.757 1.00 93.00 89 ARG A O 1
ATOM 703 N N . LEU A 1 90 ? 12.941 6.742 -4.685 1.00 93.69 90 LEU A N 1
ATOM 704 C CA . LEU A 1 90 ? 11.971 5.728 -5.073 1.00 93.69 90 LEU A CA 1
ATOM 705 C C . LEU A 1 90 ? 10.557 6.229 -4.810 1.00 93.69 90 LEU A C 1
ATOM 707 O O . LEU A 1 90 ? 10.288 6.775 -3.743 1.00 93.69 90 LEU A O 1
ATOM 711 N N . TYR A 1 91 ? 9.671 6.017 -5.775 1.00 91.56 91 TYR A N 1
ATOM 712 C CA . TYR A 1 91 ? 8.268 6.395 -5.672 1.00 91.56 91 TYR A CA 1
ATOM 713 C C . TYR A 1 91 ? 7.370 5.233 -6.059 1.00 91.56 91 TYR A C 1
ATOM 715 O O . TYR A 1 91 ? 7.609 4.541 -7.052 1.00 91.56 91 TYR A O 1
ATOM 723 N N . ASN A 1 92 ? 6.297 5.063 -5.298 1.00 90.25 92 ASN A N 1
ATOM 724 C CA . ASN A 1 92 ? 5.193 4.214 -5.704 1.00 90.25 92 ASN A CA 1
ATOM 725 C C . ASN A 1 92 ? 4.474 4.863 -6.895 1.00 90.25 92 ASN A C 1
ATOM 727 O O . ASN A 1 92 ? 4.255 6.070 -6.893 1.00 90.25 92 ASN A O 1
ATOM 731 N N . SER A 1 93 ? 4.121 4.083 -7.919 1.00 91.06 93 SER A N 1
ATOM 732 C CA . SER A 1 93 ? 3.414 4.584 -9.108 1.00 91.06 93 SER A CA 1
ATOM 733 C C . SER A 1 93 ? 2.038 5.201 -8.812 1.00 91.06 93 SER A C 1
ATOM 735 O O . SER A 1 93 ? 1.531 5.956 -9.637 1.00 91.06 93 SER A O 1
ATOM 737 N N . PHE A 1 94 ? 1.469 4.947 -7.630 1.00 85.25 94 PHE A N 1
ATOM 738 C CA . PHE A 1 94 ? 0.244 5.588 -7.132 1.00 85.25 94 PHE A CA 1
ATOM 739 C C . PHE A 1 94 ? 0.506 6.685 -6.086 1.00 85.25 94 PHE A C 1
ATOM 741 O O . PHE A 1 94 ? -0.438 7.211 -5.497 1.00 85.25 94 PHE A O 1
ATOM 748 N N . ASP A 1 95 ? 1.767 7.045 -5.827 1.00 79.06 95 ASP A N 1
ATOM 749 C CA . ASP A 1 95 ? 2.110 8.029 -4.802 1.00 79.06 95 ASP A CA 1
ATOM 750 C C . ASP A 1 95 ? 1.631 9.439 -5.186 1.00 79.06 95 ASP A C 1
ATOM 752 O O . ASP A 1 95 ? 1.990 10.004 -6.224 1.00 79.06 95 ASP A O 1
ATOM 756 N N . LEU A 1 96 ? 0.874 10.065 -4.283 1.00 72.50 96 LEU A N 1
ATOM 757 C CA . LEU A 1 96 ? 0.457 11.463 -4.389 1.00 72.50 96 LEU A CA 1
ATOM 758 C C . LEU A 1 96 ? 1.617 12.457 -4.231 1.00 72.50 96 LEU A C 1
ATOM 760 O O . LEU A 1 96 ? 1.390 13.664 -4.362 1.00 72.50 96 LEU A O 1
ATOM 764 N N . LEU A 1 97 ? 2.838 11.995 -3.962 1.00 71.50 97 LEU A N 1
ATOM 765 C CA . LEU A 1 97 ? 4.066 12.788 -3.915 1.00 71.50 97 LEU A CA 1
ATOM 766 C C . LEU A 1 97 ? 4.918 12.672 -5.186 1.00 71.50 97 LEU A C 1
ATOM 768 O O . LEU A 1 97 ? 5.912 13.393 -5.302 1.00 71.50 97 LEU A O 1
ATOM 772 N N . LEU A 1 98 ? 4.519 11.847 -6.162 1.00 80.50 98 LEU A N 1
ATOM 773 C CA . LEU A 1 98 ? 5.180 11.790 -7.469 1.00 80.50 98 LEU A CA 1
ATOM 774 C C . LEU A 1 98 ? 5.237 13.185 -8.113 1.00 80.50 98 LEU A C 1
ATOM 776 O O . LEU A 1 98 ? 4.195 13.852 -8.182 1.00 80.50 98 LEU A O 1
ATOM 780 N N . PRO A 1 99 ? 6.394 13.633 -8.635 1.00 81.25 99 PRO A N 1
ATOM 781 C CA . PRO A 1 99 ? 6.469 14.840 -9.455 1.00 81.25 99 PRO A CA 1
ATOM 782 C C . PRO A 1 99 ? 5.402 14.822 -10.557 1.00 81.25 99 PRO A C 1
ATOM 784 O O . PRO A 1 99 ? 5.186 13.786 -11.181 1.00 81.25 99 PRO A O 1
ATOM 787 N N . LEU A 1 100 ? 4.726 15.951 -10.806 1.00 77.75 100 LEU A N 1
ATOM 788 C CA . LEU A 1 100 ? 3.569 16.003 -11.721 1.00 77.75 100 LEU A CA 1
ATOM 789 C C . LEU A 1 100 ? 3.874 15.431 -13.114 1.00 77.75 100 LEU A C 1
ATOM 791 O O . LEU A 1 100 ? 3.056 14.717 -13.679 1.00 77.75 100 LEU A O 1
ATOM 795 N N . THR A 1 101 ? 5.080 15.672 -13.630 1.00 79.38 101 THR A N 1
ATOM 796 C CA . THR A 1 101 ? 5.541 15.150 -14.926 1.00 79.38 101 THR A CA 1
ATOM 797 C C . THR A 1 101 ? 5.631 13.626 -14.979 1.00 79.38 101 THR A C 1
ATOM 799 O O . THR A 1 101 ? 5.506 13.048 -16.054 1.00 79.38 101 THR A O 1
ATOM 802 N N . LEU A 1 102 ? 5.862 12.979 -13.835 1.00 81.44 102 LEU A N 1
ATOM 803 C CA . LEU A 1 102 ? 5.850 11.525 -13.703 1.00 81.44 102 LEU A CA 1
ATOM 804 C C . LEU A 1 102 ? 4.454 11.015 -13.350 1.00 81.44 102 LEU A C 1
ATOM 806 O O . LEU A 1 102 ? 4.092 9.932 -13.782 1.00 81.44 102 LEU A O 1
ATOM 810 N N . ARG A 1 103 ? 3.669 11.781 -12.590 1.00 84.38 103 ARG A N 1
ATOM 811 C CA . ARG A 1 103 ? 2.322 11.393 -12.158 1.00 84.38 103 ARG A CA 1
ATOM 812 C C . ARG A 1 103 ? 1.313 11.349 -13.304 1.00 84.38 103 ARG A C 1
ATOM 814 O O . ARG A 1 103 ? 0.483 10.453 -13.325 1.00 84.38 103 ARG A O 1
ATOM 821 N N . ASP A 1 104 ? 1.403 12.277 -14.254 1.00 83.62 104 ASP A N 1
ATOM 822 C CA . ASP A 1 104 ? 0.467 12.405 -15.384 1.00 83.62 104 ASP A CA 1
ATOM 823 C C . ASP A 1 104 ? 0.706 11.358 -16.500 1.00 83.62 104 ASP A C 1
ATOM 825 O O . ASP A 1 104 ? 0.413 11.601 -17.671 1.00 83.62 104 ASP A O 1
ATOM 829 N N . LYS A 1 105 ? 1.274 10.198 -16.156 1.00 88.19 105 LYS A N 1
ATOM 830 C CA . LYS A 1 105 ? 1.568 9.090 -17.074 1.00 88.19 105 LYS A CA 1
ATOM 831 C C . LYS A 1 105 ? 0.622 7.915 -16.820 1.00 88.19 105 LYS A C 1
ATOM 833 O O . LYS A 1 105 ? 0.094 7.770 -15.721 1.00 88.19 105 LYS A O 1
ATOM 838 N N . ASP A 1 106 ? 0.473 7.045 -17.817 1.00 92.38 106 ASP A N 1
ATOM 839 C CA . ASP A 1 106 ? -0.424 5.875 -17.800 1.00 92.38 106 ASP A CA 1
ATOM 840 C C . ASP A 1 106 ? 0.122 4.715 -16.926 1.00 92.38 106 ASP A C 1
ATOM 842 O O . ASP A 1 106 ? 0.343 3.589 -17.389 1.00 92.38 106 ASP A O 1
ATOM 846 N N . TRP A 1 107 ? 0.408 4.984 -15.646 1.00 93.56 107 TRP A N 1
ATOM 847 C CA . TRP A 1 107 ? 0.968 3.993 -14.720 1.00 93.56 107 TRP A CA 1
ATOM 848 C C . TRP A 1 107 ? 0.014 2.845 -14.406 1.00 93.56 107 TRP A C 1
ATOM 850 O O . TRP A 1 107 ? 0.469 1.725 -14.185 1.00 93.56 107 TRP A O 1
ATOM 860 N N . ASP A 1 108 ? -1.289 3.093 -14.416 1.00 93.50 108 ASP A N 1
ATOM 861 C CA . ASP A 1 108 ? -2.333 2.071 -14.317 1.00 93.50 108 ASP A CA 1
ATOM 862 C C . ASP A 1 108 ? -2.189 1.012 -15.425 1.00 93.50 108 ASP A C 1
ATOM 864 O O . ASP A 1 108 ? -2.121 -0.189 -15.148 1.00 93.50 108 ASP A O 1
ATOM 868 N N . LYS A 1 109 ? -2.004 1.445 -16.674 1.00 96.31 109 LYS A N 1
ATOM 869 C CA . LYS A 1 109 ? -1.777 0.564 -17.825 1.00 96.31 109 LYS A CA 1
ATOM 870 C C . LYS A 1 109 ? -0.421 -0.124 -17.773 1.00 96.31 109 LYS A C 1
ATOM 872 O O . LYS A 1 109 ? -0.333 -1.311 -18.091 1.00 96.31 109 LYS A O 1
ATOM 877 N N . VAL A 1 110 ? 0.633 0.575 -17.344 1.00 97.00 110 VAL A N 1
ATOM 878 C CA . VAL A 1 110 ? 1.951 -0.046 -17.116 1.00 97.00 110 VAL A CA 1
ATOM 879 C C . VAL A 1 110 ? 1.826 -1.181 -16.101 1.00 97.00 110 VAL A C 1
ATOM 881 O O . VAL A 1 110 ? 2.276 -2.299 -16.359 1.00 97.00 110 VAL A O 1
ATOM 884 N N . ASN A 1 111 ? 1.159 -0.921 -14.979 1.00 97.00 111 ASN A N 1
ATOM 885 C CA . ASN A 1 111 ? 0.893 -1.900 -13.935 1.00 97.00 111 ASN A CA 1
ATOM 886 C C . ASN A 1 111 ? 0.018 -3.062 -14.432 1.00 97.00 111 ASN A C 1
ATOM 888 O O . ASN A 1 111 ? 0.276 -4.216 -14.081 1.00 97.00 111 ASN A O 1
ATOM 892 N N . TYR A 1 112 ? -0.957 -2.803 -15.307 1.00 97.31 112 TYR A N 1
ATOM 893 C CA . TYR A 1 112 ? -1.727 -3.863 -15.956 1.00 97.31 112 TYR A CA 1
ATOM 894 C C . TYR A 1 112 ? -0.822 -4.775 -16.789 1.00 97.31 112 TYR A C 1
ATOM 896 O O . TYR A 1 112 ? -0.832 -5.994 -16.602 1.00 97.31 112 TYR A O 1
ATOM 904 N N . ILE A 1 113 ? 0.006 -4.197 -17.667 1.00 98.19 113 ILE A N 1
ATOM 905 C CA . ILE A 1 113 ? 0.925 -4.948 -18.534 1.00 98.19 113 ILE A CA 1
ATOM 906 C C . ILE A 1 113 ? 1.912 -5.767 -17.696 1.00 98.19 113 ILE A C 1
ATOM 908 O O . ILE A 1 113 ? 2.139 -6.938 -18.002 1.00 98.19 113 ILE A O 1
ATOM 912 N N . LEU A 1 114 ? 2.450 -5.216 -16.602 1.00 97.62 114 LEU A N 1
ATOM 913 C CA . LEU A 1 114 ? 3.338 -5.957 -15.699 1.00 97.62 114 LEU A CA 1
ATOM 914 C C . LEU A 1 114 ? 2.731 -7.289 -15.232 1.00 97.62 114 LEU A C 1
ATOM 916 O O . LEU A 1 114 ? 3.459 -8.282 -15.141 1.00 97.62 114 LEU A O 1
ATOM 920 N N . ASN A 1 115 ? 1.415 -7.333 -15.026 1.00 97.44 115 ASN A N 1
ATOM 921 C CA . ASN A 1 115 ? 0.687 -8.509 -14.546 1.00 97.44 115 ASN A CA 1
ATOM 922 C C . ASN A 1 115 ? 0.028 -9.347 -15.656 1.00 97.44 115 ASN A C 1
ATOM 924 O O . ASN A 1 115 ? -0.357 -10.484 -15.403 1.00 97.44 115 ASN A O 1
ATOM 928 N N . HIS A 1 116 ? -0.045 -8.838 -16.892 1.00 97.12 116 HIS A N 1
ATOM 929 C CA . HIS A 1 116 ? -0.778 -9.475 -18.000 1.00 97.12 116 HIS A CA 1
ATOM 930 C C . HIS A 1 116 ? 0.044 -9.658 -19.289 1.00 97.12 116 HIS A C 1
ATOM 932 O O . HIS A 1 116 ? -0.502 -10.013 -20.329 1.00 97.12 116 HIS A O 1
ATOM 938 N N . LYS A 1 117 ? 1.366 -9.460 -19.238 1.00 95.19 117 LYS A N 1
ATOM 939 C CA . LYS A 1 117 ? 2.267 -9.557 -20.405 1.00 95.19 117 LYS A CA 1
ATOM 940 C C . LYS A 1 117 ? 2.443 -10.951 -21.027 1.00 95.19 117 LYS A C 1
ATOM 942 O O . LYS A 1 117 ? 2.982 -11.039 -22.125 1.00 95.19 117 LYS A O 1
ATOM 947 N N . GLY A 1 118 ? 2.010 -12.026 -20.361 1.00 93.88 118 GLY A N 1
ATOM 948 C CA . GLY A 1 118 ? 2.143 -13.399 -20.871 1.00 93.88 118 GLY A CA 1
ATOM 949 C C . GLY A 1 118 ? 3.576 -13.739 -21.307 1.00 93.88 118 GLY A C 1
ATOM 950 O O . GLY A 1 118 ? 4.530 -13.400 -20.608 1.00 93.88 118 GLY A O 1
ATOM 951 N N . ASP A 1 119 ? 3.711 -14.356 -22.484 1.00 94.44 119 ASP A N 1
ATOM 952 C CA . ASP A 1 119 ? 4.995 -14.752 -23.088 1.00 94.44 119 ASP A CA 1
ATOM 953 C C . ASP A 1 119 ? 5.637 -13.650 -23.960 1.00 94.44 119 ASP A C 1
ATOM 955 O O . ASP A 1 119 ? 6.511 -13.932 -24.784 1.00 94.44 119 ASP A O 1
ATOM 959 N N . ALA A 1 120 ? 5.193 -12.392 -23.833 1.00 97.00 120 ALA A N 1
ATOM 960 C CA . ALA A 1 120 ? 5.751 -11.281 -24.599 1.00 97.00 120 ALA A CA 1
ATOM 961 C C . ALA A 1 120 ? 7.260 -11.126 -24.351 1.00 97.00 120 ALA A C 1
ATOM 963 O O . ALA A 1 120 ? 7.760 -11.294 -23.234 1.00 97.00 120 ALA A O 1
ATOM 964 N N . THR A 1 121 ? 8.005 -10.778 -25.401 1.00 97.19 121 THR A N 1
ATOM 965 C CA . THR A 1 121 ? 9.455 -10.606 -25.292 1.00 97.19 121 THR A CA 1
ATOM 966 C C . THR A 1 121 ? 9.802 -9.299 -24.584 1.00 97.19 121 THR A C 1
ATOM 968 O O . THR A 1 121 ? 8.996 -8.370 -24.513 1.00 97.19 121 THR A O 1
ATOM 971 N N . LYS A 1 122 ? 11.050 -9.170 -24.114 1.00 95.25 122 LYS A N 1
ATOM 972 C CA . LYS A 1 122 ? 11.521 -7.911 -23.516 1.00 95.25 122 LYS A CA 1
ATOM 973 C C . LYS A 1 122 ? 11.384 -6.713 -24.461 1.00 95.25 122 LYS A C 1
ATOM 975 O O . LYS A 1 122 ? 11.150 -5.605 -23.994 1.00 95.25 122 LYS A O 1
ATOM 980 N N . THR A 1 123 ? 11.528 -6.936 -25.769 1.00 95.00 123 THR A N 1
ATOM 981 C CA . THR A 1 123 ? 11.359 -5.893 -26.785 1.00 95.00 123 THR A CA 1
ATOM 982 C C . THR A 1 123 ? 9.902 -5.460 -26.858 1.00 95.00 123 THR A C 1
ATOM 984 O O . THR A 1 123 ? 9.634 -4.268 -26.754 1.00 95.00 123 THR A O 1
ATOM 987 N N . ASP A 1 124 ? 8.969 -6.415 -26.929 1.00 96.62 124 ASP A N 1
ATOM 988 C CA . ASP A 1 124 ? 7.531 -6.120 -26.972 1.00 96.62 124 ASP A CA 1
ATOM 989 C C . ASP A 1 124 ? 7.084 -5.327 -25.735 1.00 96.62 124 ASP A C 1
ATOM 991 O O . ASP A 1 124 ? 6.370 -4.331 -25.836 1.00 96.62 124 ASP A O 1
ATOM 995 N N . ILE A 1 125 ? 7.547 -5.746 -24.554 1.00 97.06 125 ILE A N 1
ATOM 996 C CA . ILE A 1 125 ? 7.203 -5.100 -23.285 1.00 97.06 125 ILE A CA 1
ATOM 997 C C . ILE A 1 125 ? 7.804 -3.688 -23.206 1.00 97.06 125 ILE A C 1
ATOM 999 O O . ILE A 1 125 ? 7.110 -2.742 -22.836 1.00 97.06 125 ILE A O 1
ATOM 1003 N N . GLN A 1 126 ? 9.080 -3.518 -23.573 1.00 94.81 126 GLN A N 1
ATOM 1004 C CA . GLN A 1 126 ? 9.732 -2.209 -23.524 1.00 94.81 126 GLN A CA 1
ATOM 1005 C C . GLN A 1 126 ? 9.117 -1.218 -24.523 1.00 94.81 126 GLN A C 1
ATOM 1007 O O . GLN A 1 126 ? 8.957 -0.039 -24.200 1.00 94.81 126 GLN A O 1
ATOM 1012 N N . GLU A 1 127 ? 8.759 -1.676 -25.720 1.00 94.12 127 GLU A N 1
ATOM 1013 C CA . GLU A 1 127 ? 8.084 -0.848 -26.718 1.00 94.12 127 GLU A CA 1
ATOM 1014 C C . GLU A 1 127 ? 6.690 -0.417 -26.257 1.00 94.12 127 GLU A C 1
ATOM 1016 O O . GLU A 1 127 ? 6.353 0.761 -26.388 1.00 94.12 127 GLU A O 1
ATOM 1021 N N . ALA A 1 128 ? 5.924 -1.319 -25.632 1.00 95.38 128 ALA A N 1
ATOM 1022 C CA . ALA A 1 128 ? 4.637 -0.977 -25.032 1.00 95.38 128 ALA A CA 1
ATOM 1023 C C . ALA A 1 128 ? 4.786 0.097 -23.938 1.00 95.38 128 ALA A C 1
ATOM 1025 O O . ALA A 1 128 ? 4.036 1.072 -23.917 1.00 95.38 128 ALA A O 1
ATOM 1026 N N . PHE A 1 129 ? 5.794 -0.017 -23.068 1.00 94.75 129 PHE A N 1
ATOM 1027 C CA . PHE A 1 129 ? 6.053 1.006 -22.050 1.00 94.75 129 PHE A CA 1
ATOM 1028 C C . PHE A 1 129 ? 6.461 2.352 -22.642 1.00 94.75 129 PHE A C 1
ATOM 1030 O O . PHE A 1 129 ? 5.970 3.381 -22.188 1.00 94.75 129 PHE A O 1
ATOM 1037 N N . TRP A 1 130 ? 7.299 2.379 -23.679 1.00 92.00 130 TRP A N 1
ATOM 1038 C CA . TRP A 1 130 ? 7.629 3.635 -24.359 1.00 92.00 130 TRP A CA 1
ATOM 1039 C C . TRP A 1 130 ? 6.438 4.261 -25.074 1.00 92.00 130 TRP A C 1
ATOM 1041 O O . TRP A 1 130 ? 6.366 5.486 -25.140 1.00 92.00 130 TRP A O 1
ATOM 1051 N N . HIS A 1 131 ? 5.516 3.454 -25.596 1.00 92.06 131 HIS A N 1
ATOM 1052 C CA . HIS A 1 131 ? 4.279 3.956 -26.181 1.00 92.06 131 HIS A CA 1
ATOM 1053 C C . HIS A 1 131 ? 3.385 4.635 -25.129 1.00 92.06 131 HIS A C 1
ATOM 1055 O O . HIS A 1 131 ? 2.810 5.679 -25.414 1.00 92.06 131 HIS A O 1
ATOM 1061 N N . LEU A 1 132 ? 3.311 4.078 -23.914 1.00 91.38 132 LEU A N 1
ATOM 1062 C CA . LEU A 1 132 ? 2.485 4.605 -22.820 1.00 91.38 132 LEU A CA 1
ATOM 1063 C C . LEU A 1 132 ? 3.106 5.799 -22.076 1.00 91.38 132 LEU A C 1
ATOM 1065 O O . LEU A 1 132 ? 2.387 6.682 -21.617 1.00 91.38 132 LEU A O 1
ATOM 1069 N N . LEU A 1 133 ? 4.429 5.809 -21.896 1.00 90.00 133 LEU A N 1
ATOM 1070 C CA . LEU A 1 133 ? 5.097 6.750 -20.987 1.00 90.00 133 LEU A CA 1
ATOM 1071 C C . LEU A 1 133 ? 5.681 7.988 -21.684 1.00 90.00 133 LEU A C 1
ATOM 1073 O O . LEU A 1 133 ? 5.857 9.023 -21.036 1.00 90.00 133 LEU A O 1
ATOM 1077 N N . ASN A 1 134 ? 5.982 7.933 -22.984 1.00 82.69 134 ASN A N 1
ATOM 1078 C CA . ASN A 1 134 ? 6.550 9.085 -23.689 1.00 82.69 134 ASN A CA 1
ATOM 1079 C C . ASN A 1 134 ? 5.467 10.096 -24.093 1.00 82.69 134 ASN A C 1
ATOM 1081 O O . ASN A 1 134 ? 4.366 9.724 -24.480 1.00 82.69 134 ASN A O 1
ATOM 1085 N N . ASP A 1 135 ? 5.815 11.388 -24.077 1.00 69.94 135 ASP A N 1
ATOM 1086 C CA . ASP A 1 135 ? 4.906 12.471 -24.503 1.00 69.94 135 ASP A CA 1
ATOM 1087 C C . ASP A 1 135 ? 4.525 12.384 -25.991 1.00 69.94 135 ASP A C 1
ATOM 1089 O O . ASP A 1 135 ? 3.492 12.904 -26.409 1.00 69.94 135 ASP A O 1
ATOM 1093 N N . TYR A 1 136 ? 5.364 11.711 -26.782 1.00 65.75 136 TYR A N 1
ATOM 1094 C CA . TYR A 1 136 ? 5.109 11.368 -28.174 1.00 65.75 136 TYR A CA 1
ATOM 1095 C C . TYR A 1 136 ? 5.149 9.841 -28.298 1.00 65.75 136 TYR A C 1
ATOM 1097 O O . TYR A 1 136 ? 6.244 9.266 -28.234 1.00 65.75 136 TYR A O 1
ATOM 1105 N N . PRO A 1 137 ? 3.982 9.181 -28.426 1.00 64.69 137 PRO A N 1
ATOM 1106 C CA . PRO A 1 137 ? 3.901 7.732 -28.503 1.00 64.69 137 PRO A CA 1
ATOM 1107 C C . PRO A 1 137 ? 4.716 7.207 -29.678 1.00 64.69 137 PRO A C 1
ATOM 1109 O O . PRO A 1 137 ? 4.724 7.778 -30.768 1.00 64.69 137 PRO A O 1
ATOM 1112 N N . TYR A 1 138 ? 5.414 6.103 -29.453 1.00 67.00 138 TYR A N 1
ATOM 1113 C CA . TYR A 1 138 ? 6.156 5.440 -30.510 1.00 67.00 138 TYR A CA 1
ATOM 1114 C C . TYR A 1 138 ? 5.163 4.712 -31.429 1.00 67.00 138 TYR A C 1
ATOM 1116 O O . TYR A 1 138 ? 4.440 3.829 -30.968 1.00 67.00 138 TYR A O 1
ATOM 1124 N N . GLU A 1 139 ? 5.079 5.130 -32.695 1.00 69.75 139 GLU A N 1
ATOM 1125 C CA . GLU A 1 139 ? 4.062 4.632 -33.640 1.00 69.75 139 GLU A CA 1
ATOM 1126 C C . GLU A 1 139 ? 4.460 3.302 -34.306 1.00 69.75 139 GLU A C 1
ATOM 1128 O O . GLU A 1 139 ? 3.595 2.494 -34.633 1.00 69.75 139 GLU A O 1
ATOM 1133 N N . ASP A 1 140 ? 5.763 3.029 -34.431 1.00 84.38 140 ASP A N 1
ATOM 1134 C CA . ASP A 1 140 ? 6.294 1.808 -35.053 1.00 84.38 140 ASP A CA 1
ATOM 1135 C C . ASP A 1 140 ? 6.670 0.748 -34.001 1.00 84.38 140 ASP A C 1
ATOM 1137 O O . ASP A 1 140 ? 7.832 0.346 -33.900 1.00 84.38 140 AS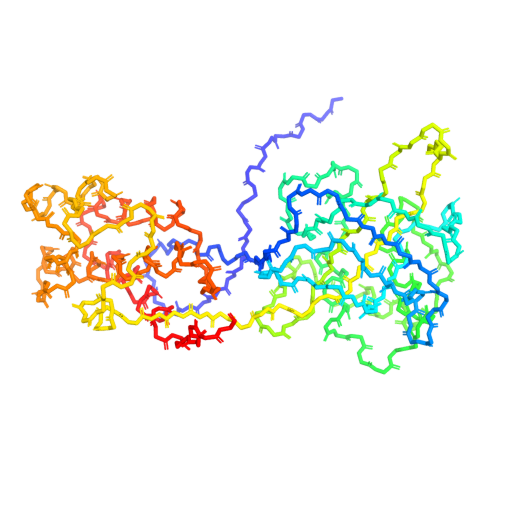P A O 1
ATOM 1141 N N . ILE A 1 141 ? 5.697 0.313 -33.194 1.00 91.00 141 ILE A N 1
ATOM 1142 C CA . ILE A 1 141 ? 5.876 -0.780 -32.220 1.00 91.00 141 ILE A CA 1
ATOM 1143 C C . ILE A 1 141 ? 5.547 -2.151 -32.816 1.00 91.00 141 ILE A C 1
ATOM 1145 O O . ILE A 1 141 ? 4.819 -2.274 -33.808 1.00 91.00 141 ILE A O 1
ATOM 1149 N N . THR A 1 142 ? 6.057 -3.222 -32.204 1.00 95.00 142 THR A N 1
ATOM 1150 C CA . THR A 1 142 ? 5.676 -4.580 -32.595 1.00 95.00 142 THR A CA 1
ATOM 1151 C C . THR A 1 142 ? 4.169 -4.796 -32.439 1.00 95.00 142 THR A C 1
ATOM 1153 O O . THR A 1 142 ? 3.487 -4.181 -31.618 1.00 95.00 142 THR A O 1
ATOM 1156 N N . LYS A 1 143 ? 3.623 -5.752 -33.200 1.00 95.56 143 LYS A N 1
ATOM 1157 C CA . LYS A 1 143 ? 2.209 -6.138 -33.066 1.00 95.56 143 LYS A CA 1
ATOM 1158 C C . LYS A 1 143 ? 1.875 -6.615 -31.653 1.00 95.56 143 LYS A C 1
ATOM 1160 O O . LYS A 1 143 ? 0.788 -6.341 -31.161 1.00 95.56 143 LYS A O 1
ATOM 1165 N N . THR A 1 144 ? 2.799 -7.327 -31.010 1.00 97.19 144 THR A N 1
ATOM 1166 C CA . THR A 1 144 ? 2.626 -7.797 -29.633 1.00 97.19 144 THR A CA 1
ATOM 1167 C C . THR A 1 144 ? 2.605 -6.622 -28.662 1.00 97.19 144 THR A C 1
ATOM 1169 O O . THR A 1 144 ? 1.730 -6.577 -27.804 1.00 97.19 144 THR A O 1
ATOM 1172 N N . ALA A 1 145 ? 3.499 -5.642 -28.824 1.00 96.56 145 ALA A N 1
ATOM 1173 C CA . ALA A 1 145 ? 3.495 -4.420 -28.026 1.00 96.56 145 ALA A CA 1
ATOM 1174 C C . ALA A 1 145 ? 2.170 -3.654 -28.169 1.00 96.56 145 ALA A C 1
ATOM 1176 O O . ALA A 1 145 ? 1.579 -3.271 -27.162 1.00 96.56 145 ALA A O 1
ATOM 1177 N N . GLN A 1 146 ? 1.652 -3.512 -29.395 1.00 95.62 146 GLN A N 1
ATOM 1178 C CA . GLN A 1 146 ? 0.350 -2.880 -29.627 1.00 95.62 146 GLN A CA 1
ATOM 1179 C C . GLN A 1 146 ? -0.786 -3.636 -28.925 1.00 95.62 146 GLN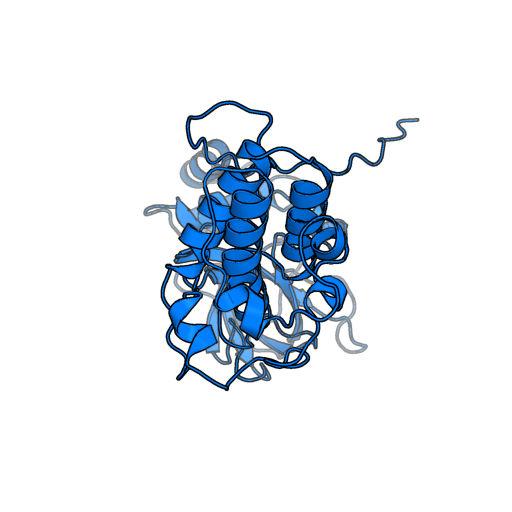 A C 1
ATOM 1181 O O . GLN A 1 146 ? -1.614 -3.014 -28.272 1.00 95.62 146 GLN A O 1
ATOM 1186 N N . LEU A 1 147 ? -0.796 -4.975 -28.974 1.00 96.62 147 LEU A N 1
ATOM 1187 C CA . LEU A 1 147 ? -1.793 -5.778 -28.254 1.00 96.62 147 LEU A CA 1
ATOM 1188 C C . LEU A 1 147 ? -1.716 -5.585 -26.734 1.00 96.62 147 LEU A C 1
ATOM 1190 O O . LEU A 1 147 ? -2.755 -5.528 -26.076 1.00 96.62 147 LEU A O 1
ATOM 1194 N N . LEU A 1 148 ? -0.509 -5.467 -26.170 1.00 97.75 148 LEU A N 1
ATOM 1195 C CA . LEU A 1 148 ? -0.334 -5.164 -24.749 1.00 97.75 148 LEU A CA 1
ATOM 1196 C C . LEU A 1 148 ? -0.946 -3.802 -24.404 1.00 97.75 148 LEU A C 1
ATOM 1198 O O . LEU A 1 148 ? -1.738 -3.734 -23.465 1.00 97.75 148 LEU A O 1
ATOM 1202 N N . VAL A 1 149 ? -0.636 -2.763 -25.187 1.00 95.56 149 VAL A N 1
ATOM 1203 C CA . VAL A 1 149 ? -1.181 -1.403 -25.021 1.00 95.56 149 VAL A CA 1
ATOM 1204 C C . VAL A 1 149 ? -2.707 -1.397 -25.132 1.00 95.56 149 VAL A C 1
ATOM 1206 O O . VAL A 1 149 ? -3.376 -0.880 -24.241 1.00 95.56 149 VAL A O 1
ATOM 1209 N N . ASP A 1 150 ? -3.263 -2.014 -26.174 1.00 95.12 150 ASP A N 1
ATOM 1210 C CA . ASP A 1 150 ? -4.709 -2.036 -26.434 1.00 95.12 150 ASP A CA 1
ATOM 1211 C C . ASP A 1 150 ? -5.482 -2.814 -25.358 1.00 95.12 150 ASP A C 1
ATOM 1213 O O . ASP A 1 150 ? -6.633 -2.499 -25.053 1.00 95.12 150 ASP A O 1
ATOM 1217 N N . SER A 1 151 ? -4.857 -3.843 -24.777 1.00 96.12 151 SER A N 1
ATOM 1218 C CA . SER A 1 151 ? -5.451 -4.642 -23.699 1.00 96.12 151 SER A CA 1
ATOM 1219 C C . SER A 1 151 ? -5.350 -3.987 -22.319 1.00 96.12 151 SER A C 1
ATOM 1221 O O . SER A 1 151 ? -6.024 -4.439 -21.387 1.00 96.12 151 SER A O 1
ATOM 1223 N N . ALA A 1 152 ? -4.506 -2.961 -22.173 1.00 96.69 152 ALA A N 1
ATOM 1224 C CA . ALA A 1 152 ? -4.210 -2.357 -20.888 1.00 96.69 152 ALA A CA 1
ATOM 1225 C C . ALA A 1 152 ? -5.397 -1.550 -20.359 1.00 96.69 152 ALA A C 1
ATOM 1227 O O . ALA A 1 152 ? -5.930 -0.660 -21.023 1.00 96.69 152 ALA A O 1
ATOM 1228 N N . LYS A 1 153 ? -5.826 -1.877 -19.138 1.00 93.50 153 LYS A N 1
ATOM 1229 C CA . LYS A 1 153 ? -7.007 -1.268 -18.526 1.00 93.50 153 LYS A CA 1
ATOM 1230 C C . LYS A 1 153 ? -6.647 0.039 -17.830 1.00 93.50 153 LYS A C 1
ATOM 1232 O O . LYS A 1 153 ? -5.717 0.066 -17.028 1.00 93.50 153 LYS A O 1
ATOM 1237 N N . ASN A 1 154 ? -7.444 1.074 -18.097 1.00 89.06 154 ASN A N 1
ATOM 1238 C CA . ASN A 1 154 ? -7.460 2.267 -17.255 1.00 89.06 154 ASN A CA 1
ATOM 1239 C C . ASN A 1 154 ? -7.883 1.885 -15.831 1.00 89.06 154 ASN A C 1
ATOM 1241 O O . ASN A 1 154 ? -8.639 0.925 -15.645 1.00 89.06 154 ASN A O 1
ATOM 1245 N N . ASP A 1 155 ? -7.406 2.647 -14.854 1.00 86.12 155 ASP A N 1
ATOM 1246 C CA . ASP A 1 155 ? -7.712 2.505 -13.430 1.00 86.12 155 ASP A CA 1
ATOM 1247 C C . ASP A 1 155 ? -7.320 1.130 -12.846 1.00 86.12 155 ASP A C 1
ATOM 1249 O O . ASP A 1 155 ? -7.761 0.758 -11.757 1.00 86.12 155 ASP A O 1
ATOM 1253 N N . TYR A 1 156 ? -6.487 0.345 -13.549 1.00 89.75 156 TYR A N 1
ATOM 1254 C CA . TYR A 1 156 ? -5.969 -0.906 -13.006 1.00 89.75 156 TYR A CA 1
ATOM 1255 C C . TYR A 1 156 ? -5.072 -0.629 -11.807 1.00 89.75 156 TYR A C 1
ATOM 1257 O O . TYR A 1 156 ? -4.068 0.077 -11.904 1.00 89.75 156 TYR A O 1
ATOM 1265 N N . MET A 1 157 ? -5.404 -1.275 -10.696 1.00 88.12 157 MET A N 1
ATOM 1266 C CA . MET A 1 157 ? -4.676 -1.174 -9.447 1.00 88.12 157 MET A CA 1
ATOM 1267 C C . MET A 1 157 ? -4.169 -2.564 -9.036 1.00 88.12 157 MET A C 1
ATOM 1269 O O . MET A 1 157 ? -4.998 -3.442 -8.761 1.00 88.12 157 MET A O 1
ATOM 1273 N N . PRO A 1 158 ? -2.838 -2.785 -9.008 1.00 89.50 158 PRO A N 1
ATOM 1274 C CA . PRO A 1 158 ? -2.245 -4.051 -8.588 1.00 89.50 158 PRO A CA 1
ATOM 1275 C C . PRO A 1 158 ? -2.748 -4.486 -7.217 1.00 89.50 158 PRO A C 1
ATOM 1277 O O . PRO A 1 158 ? -2.803 -3.667 -6.305 1.00 89.50 158 PRO A O 1
ATOM 1280 N N . GLN A 1 159 ? -3.101 -5.760 -7.082 1.00 84.81 159 GLN A N 1
ATOM 1281 C CA . GLN A 1 159 ? -3.551 -6.363 -5.828 1.00 84.81 159 GLN A CA 1
ATOM 1282 C C . GLN A 1 159 ? -2.375 -6.957 -5.036 1.00 84.81 159 GLN A C 1
ATOM 1284 O O . GLN A 1 159 ? -1.286 -7.136 -5.585 1.00 84.81 159 GLN A O 1
ATOM 1289 N N . PRO A 1 160 ? -2.549 -7.309 -3.751 1.00 83.06 160 PRO A N 1
ATOM 1290 C CA . PRO A 1 160 ? -1.514 -8.017 -3.005 1.00 83.06 160 PRO A CA 1
ATOM 1291 C C . PRO A 1 160 ? -1.064 -9.280 -3.751 1.00 83.06 160 PRO A C 1
ATOM 1293 O O . PRO A 1 160 ? -1.883 -10.091 -4.179 1.00 83.06 160 PRO A O 1
ATOM 1296 N N . GLY A 1 161 ? 0.248 -9.440 -3.925 1.00 86.50 161 GLY A N 1
ATOM 1297 C CA . GLY A 1 161 ? 0.835 -10.495 -4.747 1.00 86.50 161 GLY A CA 1
ATOM 1298 C C . GLY A 1 161 ? 1.064 -10.122 -6.215 1.00 86.50 161 GLY A C 1
ATOM 1299 O O . GLY A 1 161 ? 1.908 -10.768 -6.838 1.00 86.50 161 GLY A O 1
ATOM 1300 N N . ASP A 1 162 ? 0.425 -9.086 -6.757 1.00 93.00 162 ASP A N 1
ATOM 1301 C CA . ASP A 1 162 ? 0.722 -8.558 -8.094 1.00 93.00 162 ASP A CA 1
ATOM 1302 C C . ASP A 1 162 ? 2.064 -7.810 -8.115 1.00 93.00 162 ASP A C 1
ATOM 1304 O O . ASP A 1 162 ? 2.659 -7.476 -7.088 1.00 93.00 162 ASP A O 1
ATOM 1308 N N . LEU A 1 163 ? 2.560 -7.536 -9.318 1.00 96.12 163 LEU A N 1
ATOM 1309 C CA . LEU A 1 163 ? 3.679 -6.638 -9.562 1.00 96.12 163 LEU A CA 1
ATOM 1310 C C . LEU A 1 163 ? 3.200 -5.187 -9.644 1.00 96.12 163 LEU A C 1
ATOM 1312 O O . LEU A 1 163 ? 2.178 -4.891 -10.263 1.00 96.12 163 LEU A O 1
ATOM 1316 N N . ILE A 1 164 ? 3.993 -4.278 -9.093 1.00 95.50 164 ILE A N 1
ATOM 1317 C CA . ILE A 1 164 ? 3.804 -2.835 -9.179 1.00 95.50 164 ILE A CA 1
ATOM 1318 C C . ILE A 1 164 ? 5.090 -2.158 -9.659 1.00 95.50 164 ILE A C 1
ATOM 1320 O O . ILE A 1 164 ? 6.204 -2.587 -9.339 1.00 95.50 164 ILE A O 1
ATOM 1324 N N . ALA A 1 165 ? 4.932 -1.098 -10.446 1.00 96.75 165 ALA A N 1
ATOM 1325 C CA . ALA A 1 165 ? 6.019 -0.229 -10.863 1.00 96.75 165 ALA A CA 1
ATOM 1326 C C . ALA A 1 165 ? 6.443 0.691 -9.708 1.00 96.75 165 ALA A C 1
ATOM 1328 O O . ALA A 1 165 ? 5.645 1.497 -9.219 1.00 96.75 165 ALA A O 1
ATOM 1329 N N . ILE A 1 166 ? 7.715 0.595 -9.317 1.00 95.88 166 ILE A N 1
ATOM 1330 C CA . ILE A 1 166 ? 8.385 1.548 -8.431 1.00 95.88 166 ILE A CA 1
ATOM 1331 C C . ILE A 1 166 ? 9.343 2.392 -9.262 1.00 95.88 166 ILE A C 1
ATOM 1333 O O . ILE A 1 166 ? 10.316 1.884 -9.821 1.00 95.88 166 ILE A O 1
ATOM 1337 N N . LEU A 1 167 ? 9.053 3.685 -9.367 1.00 94.25 167 LEU A N 1
ATOM 1338 C CA . LEU A 1 167 ? 9.855 4.622 -10.139 1.00 94.25 167 LEU A CA 1
ATOM 1339 C C . LEU A 1 167 ? 11.143 4.931 -9.380 1.00 94.25 167 LEU A C 1
ATOM 1341 O O . LEU A 1 167 ? 11.111 5.152 -8.172 1.00 94.25 167 LEU A O 1
ATOM 1345 N N . ALA A 1 168 ? 12.256 5.001 -10.102 1.00 93.31 168 ALA A N 1
ATOM 1346 C CA . ALA A 1 168 ? 13.543 5.444 -9.591 1.00 93.31 168 ALA A CA 1
ATOM 1347 C C . ALA A 1 168 ? 13.924 6.761 -10.278 1.00 93.31 168 ALA A C 1
ATOM 1349 O O . ALA A 1 168 ? 14.437 6.767 -11.399 1.00 93.31 168 ALA A O 1
ATOM 1350 N N . GLU A 1 169 ? 13.649 7.883 -9.609 1.00 89.44 169 GLU A N 1
ATOM 1351 C CA . GLU A 1 169 ? 13.972 9.225 -10.098 1.00 89.44 169 GLU A CA 1
ATOM 1352 C C . GLU A 1 169 ? 15.418 9.594 -9.734 1.00 89.44 169 GLU A C 1
ATOM 1354 O O . GLU A 1 169 ? 15.738 9.689 -8.544 1.00 89.44 169 GLU A O 1
ATOM 1359 N N . PRO A 1 170 ? 16.304 9.840 -10.716 1.00 88.19 170 PRO A N 1
ATOM 1360 C CA . PRO A 1 170 ? 17.657 10.309 -10.447 1.00 88.19 170 PRO A CA 1
ATOM 1361 C C . PRO A 1 170 ? 17.678 11.707 -9.833 1.00 88.19 170 PRO A C 1
ATOM 1363 O O . PRO A 1 170 ? 17.021 12.632 -10.306 1.00 88.19 170 PRO A O 1
ATOM 1366 N N . ILE A 1 171 ? 18.509 11.879 -8.809 1.00 88.19 171 ILE A N 1
ATOM 1367 C CA . ILE A 1 171 ? 18.757 13.179 -8.193 1.00 88.19 171 ILE A CA 1
ATOM 1368 C C . ILE A 1 171 ? 19.885 13.881 -8.941 1.00 88.19 171 ILE A C 1
ATOM 1370 O O . ILE A 1 171 ? 20.984 13.344 -9.105 1.00 88.19 171 ILE A O 1
ATOM 1374 N N . GLN A 1 172 ? 19.615 15.114 -9.369 1.00 84.94 172 GLN A N 1
ATOM 1375 C CA . GLN A 1 172 ? 20.611 15.961 -10.009 1.00 84.94 172 GLN A CA 1
ATOM 1376 C C . GLN A 1 172 ? 21.782 16.242 -9.061 1.00 84.94 172 GLN A C 1
ATOM 1378 O O . GLN A 1 172 ? 21.599 16.590 -7.895 1.00 84.94 172 GLN A O 1
ATOM 1383 N N . THR A 1 173 ? 22.999 16.158 -9.591 1.00 79.75 173 THR A N 1
ATOM 1384 C CA . THR A 1 173 ? 24.221 16.565 -8.884 1.00 79.75 173 THR A CA 1
ATOM 1385 C C . THR A 1 173 ? 25.058 17.463 -9.786 1.00 79.75 173 THR A C 1
ATOM 1387 O O . THR A 1 173 ? 24.860 17.487 -10.998 1.00 79.75 173 THR A O 1
ATOM 1390 N N . GLU A 1 174 ? 26.048 18.167 -9.235 1.00 80.00 174 GLU A N 1
ATOM 1391 C CA . GLU A 1 174 ? 26.998 18.941 -10.054 1.00 80.00 174 GLU A CA 1
ATOM 1392 C C . GLU A 1 174 ? 27.693 18.076 -11.117 1.00 80.00 174 GLU A C 1
ATOM 1394 O O . GLU A 1 174 ? 27.956 18.529 -12.227 1.00 80.00 174 GLU A O 1
ATOM 1399 N N . LYS A 1 175 ? 27.951 16.802 -10.795 1.00 74.19 175 LYS A N 1
ATOM 1400 C CA . LYS A 1 175 ? 28.590 15.842 -11.704 1.00 74.19 175 LYS A CA 1
ATOM 1401 C C . LYS A 1 175 ? 27.629 15.253 -12.735 1.00 74.19 175 LYS A C 1
ATOM 1403 O O . LYS A 1 175 ? 28.091 14.634 -13.689 1.00 74.19 175 LYS A O 1
ATOM 1408 N N . ARG A 1 176 ? 26.315 15.408 -12.541 1.00 74.25 176 ARG A N 1
ATOM 1409 C CA . ARG A 1 176 ? 25.271 14.922 -13.449 1.00 74.25 176 ARG A CA 1
ATOM 1410 C C . ARG A 1 176 ? 24.100 15.908 -13.499 1.00 74.25 176 ARG A C 1
ATOM 1412 O O . ARG A 1 176 ? 23.182 15.806 -12.679 1.00 74.25 176 ARG A O 1
ATOM 1419 N N . PRO A 1 177 ? 24.143 16.883 -14.420 1.00 79.81 177 PRO A N 1
ATOM 1420 C CA . PRO A 1 177 ? 23.013 17.758 -14.690 1.00 79.81 177 PRO A CA 1
ATOM 1421 C C . PRO A 1 177 ? 21.940 17.041 -15.525 1.00 79.81 177 PRO A C 1
ATOM 1423 O O . PRO A 1 177 ? 22.232 16.059 -16.204 1.00 79.81 177 PRO A O 1
ATOM 1426 N N . TRP A 1 178 ? 20.711 17.565 -15.506 1.00 77.12 178 TRP A N 1
ATOM 1427 C CA . TRP A 1 178 ? 19.649 17.145 -16.429 1.00 77.12 178 TRP A CA 1
ATOM 1428 C C . TRP A 1 178 ? 20.081 17.298 -17.903 1.00 77.12 178 TRP A C 1
ATOM 1430 O O . TRP A 1 178 ? 20.842 18.221 -18.213 1.00 77.12 178 TRP A O 1
ATOM 1440 N N . PRO A 1 179 ? 19.558 16.460 -18.822 1.00 75.75 179 PRO A N 1
ATOM 1441 C CA . PRO A 1 179 ? 18.447 15.524 -18.626 1.00 75.75 179 PRO A CA 1
ATOM 1442 C C . PRO A 1 179 ? 18.866 14.110 -18.167 1.00 75.75 179 PRO A C 1
ATOM 1444 O O . PRO A 1 179 ? 19.972 13.665 -18.465 1.00 75.75 179 PRO A O 1
ATOM 1447 N N . PHE A 1 180 ? 17.975 13.388 -17.471 1.00 73.06 180 PHE A N 1
ATOM 1448 C CA . PHE A 1 180 ? 18.158 11.983 -17.085 1.00 73.06 180 PHE A CA 1
ATOM 1449 C C . PHE A 1 180 ? 17.105 11.087 -17.726 1.00 73.06 180 PHE A C 1
ATOM 1451 O O . PHE A 1 180 ? 15.933 11.440 -17.779 1.00 73.06 180 PHE A O 1
ATOM 1458 N N . GLN A 1 181 ? 17.524 9.887 -18.126 1.00 78.81 181 GLN A N 1
ATOM 1459 C CA . GLN A 1 181 ? 16.599 8.795 -18.403 1.00 78.81 181 GLN A CA 1
ATOM 1460 C C . GLN A 1 181 ? 15.988 8.318 -17.086 1.00 78.81 181 GLN A C 1
ATOM 1462 O O . GLN A 1 181 ? 16.709 8.105 -16.111 1.00 78.81 181 GLN A O 1
ATOM 1467 N N . PHE A 1 182 ? 14.676 8.115 -17.071 1.00 84.38 182 PHE A N 1
ATOM 1468 C CA . PHE A 1 182 ? 13.972 7.534 -15.934 1.00 84.38 182 PHE A CA 1
ATOM 1469 C C . PHE A 1 182 ? 13.907 6.011 -16.062 1.00 84.38 182 PHE A C 1
ATOM 1471 O O . PHE A 1 182 ? 13.796 5.463 -17.166 1.00 84.38 182 PHE A O 1
ATOM 1478 N N . ALA A 1 183 ? 13.962 5.328 -14.922 1.00 92.50 183 ALA A N 1
ATOM 1479 C CA . ALA A 1 183 ? 13.745 3.893 -14.829 1.00 92.50 183 ALA A CA 1
ATOM 1480 C C . ALA A 1 183 ? 12.657 3.595 -13.800 1.00 92.50 183 ALA A C 1
ATOM 1482 O O . ALA A 1 183 ? 12.400 4.386 -12.892 1.00 92.50 183 ALA A O 1
ATOM 1483 N N . PHE A 1 184 ? 12.047 2.427 -13.926 1.00 95.69 184 PHE A N 1
ATOM 1484 C CA . PHE A 1 184 ? 11.230 1.856 -12.868 1.00 95.69 184 PHE A CA 1
ATOM 1485 C C . PHE A 1 184 ? 11.572 0.383 -12.705 1.00 95.69 184 PHE A C 1
ATOM 1487 O O . PHE A 1 184 ? 11.961 -0.290 -13.662 1.00 95.69 184 PHE A O 1
ATOM 1494 N N . LEU A 1 185 ? 11.445 -0.105 -11.481 1.00 97.31 185 LEU A N 1
ATOM 1495 C CA . LEU A 1 185 ? 11.645 -1.500 -11.126 1.00 97.31 185 LEU A CA 1
ATOM 1496 C C . LEU A 1 185 ? 10.304 -2.176 -10.828 1.00 97.31 185 LEU A C 1
ATOM 1498 O O . LEU A 1 185 ? 9.339 -1.534 -10.415 1.00 97.31 185 LEU A O 1
ATOM 1502 N N . GLN A 1 186 ? 10.253 -3.483 -11.061 1.00 96.75 186 GLN A N 1
ATOM 1503 C CA . GLN A 1 186 ? 9.115 -4.321 -10.703 1.00 96.75 186 GLN A CA 1
ATOM 1504 C C . GLN A 1 186 ? 9.274 -4.788 -9.260 1.00 96.75 186 GLN A C 1
ATOM 1506 O O . GLN A 1 186 ? 10.249 -5.469 -8.935 1.00 96.75 186 GLN A O 1
ATOM 1511 N N . VAL A 1 187 ? 8.301 -4.467 -8.414 1.00 96.62 187 VAL A N 1
ATOM 1512 C CA . VAL A 1 187 ? 8.232 -4.965 -7.035 1.00 96.62 187 VAL A CA 1
ATOM 1513 C C . VAL A 1 187 ? 6.971 -5.789 -6.885 1.00 96.62 187 VAL A C 1
ATOM 1515 O O . VAL A 1 187 ? 5.932 -5.429 -7.426 1.00 96.62 187 VAL A O 1
ATOM 1518 N N . ARG A 1 188 ? 7.051 -6.915 -6.176 1.00 94.38 188 ARG A N 1
ATOM 1519 C CA . ARG A 1 188 ? 5.852 -7.670 -5.818 1.00 94.38 188 ARG A CA 1
ATOM 1520 C C . ARG A 1 188 ? 5.210 -7.009 -4.610 1.00 94.38 188 ARG A C 1
ATOM 1522 O O . ARG A 1 188 ? 5.887 -6.819 -3.603 1.00 94.38 188 ARG A O 1
ATOM 1529 N N . LEU A 1 189 ? 3.926 -6.695 -4.707 1.00 90.25 189 LEU A N 1
ATOM 1530 C CA . LEU A 1 189 ? 3.175 -6.205 -3.565 1.00 90.25 189 LEU A CA 1
ATOM 1531 C C . LEU A 1 189 ? 3.137 -7.285 -2.481 1.00 90.25 189 LEU A C 1
ATOM 1533 O O . LEU A 1 189 ? 2.758 -8.425 -2.783 1.00 90.25 189 LEU A O 1
ATOM 1537 N N . PRO A 1 190 ? 3.527 -6.960 -1.237 1.00 86.12 190 PRO A N 1
ATOM 1538 C CA . PRO A 1 190 ? 3.430 -7.909 -0.145 1.00 86.12 190 PRO A CA 1
ATOM 1539 C C . PRO A 1 190 ? 1.964 -8.315 0.071 1.00 86.12 190 PRO A C 1
ATOM 1541 O O . PRO A 1 190 ? 1.056 -7.520 -0.199 1.00 86.12 190 PRO A O 1
ATOM 1544 N N . PRO A 1 191 ? 1.707 -9.547 0.552 1.00 84.56 191 PRO A N 1
ATOM 1545 C CA . PRO A 1 191 ? 0.371 -9.922 0.992 1.00 84.56 191 PRO A CA 1
ATOM 1546 C C . PRO A 1 191 ? -0.099 -8.951 2.076 1.00 84.56 191 PRO A C 1
ATOM 1548 O O . PRO A 1 191 ? 0.711 -8.402 2.828 1.00 84.56 191 PRO A O 1
ATOM 1551 N N . GLN A 1 192 ? -1.404 -8.718 2.137 1.00 86.56 192 GLN A N 1
ATOM 1552 C CA . GLN A 1 192 ? -1.981 -7.971 3.243 1.00 86.56 192 GLN A CA 1
ATOM 1553 C C . GLN A 1 192 ? -2.042 -8.845 4.489 1.00 86.56 192 GLN A C 1
ATOM 1555 O O . GLN A 1 192 ? -2.192 -10.065 4.401 1.00 86.56 192 GLN A O 1
ATOM 1560 N N . GLU A 1 193 ? -1.940 -8.200 5.640 1.00 91.00 193 GLU A N 1
ATOM 1561 C CA . GLU A 1 193 ? -1.844 -8.857 6.932 1.00 91.00 193 GLU A CA 1
ATOM 1562 C C . GLU A 1 193 ? -2.753 -8.186 7.953 1.00 91.00 193 GLU A C 1
ATOM 1564 O O . GLU A 1 193 ? -3.077 -7.004 7.844 1.00 91.00 193 GLU A O 1
ATOM 1569 N N . GLY A 1 194 ? -3.138 -8.937 8.978 1.00 94.50 194 GLY A N 1
ATOM 1570 C CA . GLY A 1 194 ? -3.952 -8.424 10.067 1.00 94.50 194 GLY A CA 1
ATOM 1571 C C . GLY A 1 194 ? -4.104 -9.433 11.194 1.00 94.50 194 GLY A C 1
ATOM 1572 O O . GLY A 1 194 ? -4.141 -10.645 10.979 1.00 94.50 194 GLY A O 1
ATOM 1573 N N . LEU A 1 195 ? -4.174 -8.915 12.414 1.00 97.19 195 LEU A N 1
ATOM 1574 C CA . LEU A 1 195 ? -4.372 -9.685 13.631 1.00 97.19 195 LEU A CA 1
ATOM 1575 C C . LEU A 1 195 ? -5.708 -9.336 14.279 1.00 97.19 195 LEU A C 1
ATOM 1577 O O . LEU A 1 195 ? -6.143 -8.184 14.314 1.00 97.19 195 LEU A O 1
ATOM 1581 N N . THR A 1 196 ? -6.360 -10.362 14.811 1.00 97.88 196 THR A N 1
ATOM 1582 C CA . THR A 1 196 ? -7.732 -10.258 15.307 1.00 97.88 196 THR A CA 1
ATOM 1583 C C . THR A 1 196 ? -7.824 -9.406 16.578 1.00 97.88 196 THR A C 1
ATOM 1585 O O . THR A 1 196 ? -6.850 -9.303 17.332 1.00 97.88 196 THR A O 1
ATOM 1588 N N . PRO A 1 197 ? -9.017 -8.889 16.932 1.00 98.38 197 PRO A N 1
ATOM 1589 C CA . PRO A 1 197 ? -9.246 -8.306 18.257 1.00 98.38 197 PRO A CA 1
ATOM 1590 C C . PRO A 1 197 ? -8.847 -9.243 19.407 1.00 98.38 197 PRO A C 1
ATOM 1592 O O . PRO A 1 197 ? -8.365 -8.804 20.450 1.00 98.38 197 PRO A O 1
ATOM 1595 N N . GLY A 1 198 ? -9.010 -10.557 19.212 1.00 97.94 198 GLY A N 1
ATOM 1596 C CA . GLY A 1 198 ? -8.596 -11.572 20.175 1.00 97.94 198 GLY A CA 1
ATOM 1597 C C . GLY A 1 198 ? -7.082 -11.642 20.374 1.00 97.94 198 GLY A C 1
ATOM 1598 O O . GLY A 1 198 ? -6.647 -11.848 21.505 1.00 97.94 198 GLY A O 1
ATOM 1599 N N . TYR A 1 199 ? -6.287 -11.443 19.320 1.00 97.56 199 TYR A N 1
ATOM 1600 C CA . TYR A 1 199 ? -4.833 -11.351 19.433 1.00 97.56 199 TYR A CA 1
ATOM 1601 C C . TYR A 1 199 ? -4.444 -10.141 20.288 1.00 97.56 199 TYR A C 1
ATOM 1603 O O . TYR A 1 199 ? -3.856 -10.320 21.355 1.00 97.56 199 TYR A O 1
ATOM 1611 N N . TRP A 1 200 ? -4.854 -8.937 19.876 1.00 97.94 200 TRP A N 1
ATOM 1612 C CA . TRP A 1 200 ? -4.453 -7.680 20.523 1.00 97.94 200 TRP A CA 1
ATOM 1613 C C . TRP A 1 200 ? -4.899 -7.574 21.980 1.00 97.94 200 TRP A C 1
ATOM 1615 O O . TRP A 1 200 ? -4.190 -7.019 22.811 1.00 97.94 200 TRP A O 1
ATOM 1625 N N . LYS A 1 201 ? -6.046 -8.168 22.325 1.00 97.81 201 LYS A N 1
ATOM 1626 C CA . LYS A 1 201 ? -6.538 -8.221 23.708 1.00 97.81 201 LYS A CA 1
ATOM 1627 C C . LYS A 1 201 ? -5.630 -9.023 24.646 1.00 97.81 201 LYS A C 1
ATOM 1629 O O . LYS A 1 201 ? -5.667 -8.802 25.852 1.00 97.81 201 LYS A O 1
ATOM 1634 N N . ASN A 1 202 ? -4.894 -9.995 24.109 1.00 97.06 202 ASN A N 1
ATOM 1635 C CA . ASN A 1 202 ? -4.101 -10.954 24.879 1.00 97.06 202 ASN A CA 1
ATOM 1636 C C . ASN A 1 202 ? -2.583 -10.771 24.689 1.00 97.06 202 ASN A C 1
ATOM 1638 O O . ASN A 1 202 ? -1.823 -11.622 25.144 1.00 97.06 202 ASN A O 1
ATOM 1642 N N . HIS A 1 203 ? -2.147 -9.708 24.007 1.00 94.06 203 HIS A N 1
ATOM 1643 C CA . HIS A 1 203 ? -0.735 -9.408 23.777 1.00 94.06 203 HIS A CA 1
ATOM 1644 C C . HIS A 1 203 ? -0.442 -7.943 24.089 1.00 94.06 203 HIS A C 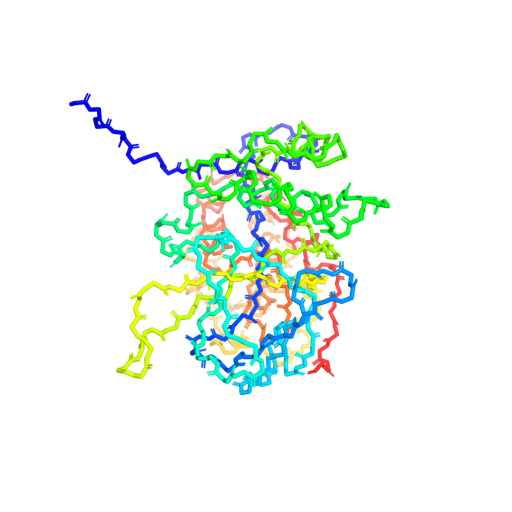1
ATOM 1646 O O . HIS A 1 203 ? -1.216 -7.063 23.722 1.00 94.06 203 HIS A O 1
ATOM 1652 N N . ASP A 1 204 ? 0.710 -7.690 24.710 1.00 88.50 204 ASP A N 1
ATOM 1653 C CA . ASP A 1 204 ? 1.098 -6.358 25.191 1.00 88.50 204 ASP A CA 1
ATOM 1654 C C . ASP A 1 204 ? 2.061 -5.626 24.234 1.00 88.50 204 ASP A C 1
ATOM 1656 O O . ASP A 1 204 ? 2.547 -4.538 24.538 1.00 88.50 204 ASP A O 1
ATOM 1660 N N . ASN A 1 205 ? 2.348 -6.194 23.057 1.00 92.81 205 ASN A N 1
ATOM 1661 C CA . ASN A 1 205 ? 3.238 -5.622 22.037 1.00 92.81 205 ASN A CA 1
ATOM 1662 C C . ASN A 1 205 ? 2.551 -4.535 21.191 1.00 92.81 205 ASN A C 1
ATOM 1664 O O . ASN A 1 205 ? 2.688 -4.512 19.972 1.00 92.81 205 ASN A O 1
ATOM 1668 N N . TRP A 1 206 ? 1.786 -3.643 21.812 1.00 96.12 206 TRP A N 1
ATOM 1669 C CA . TRP A 1 206 ? 1.038 -2.621 21.083 1.00 96.12 206 TRP A CA 1
ATOM 1670 C C . TRP A 1 206 ? 1.993 -1.592 20.455 1.00 96.12 206 TRP A C 1
ATOM 1672 O O . TRP A 1 206 ? 2.961 -1.174 21.100 1.00 96.12 206 TRP A O 1
ATOM 1682 N N . PRO A 1 207 ? 1.763 -1.175 19.197 1.00 95.44 207 PRO A N 1
ATOM 1683 C CA . PRO A 1 207 ? 2.654 -0.242 18.529 1.00 95.44 207 PRO A CA 1
ATOM 1684 C C . PRO A 1 207 ? 2.460 1.185 19.057 1.00 95.44 207 PRO A C 1
ATOM 1686 O O . PRO A 1 207 ? 1.342 1.674 19.212 1.00 95.44 207 PRO A O 1
ATOM 1689 N N . THR A 1 208 ? 3.567 1.895 19.284 1.00 93.81 208 THR A N 1
ATOM 1690 C CA . THR A 1 208 ? 3.556 3.308 19.700 1.00 93.81 208 THR A CA 1
ATOM 1691 C C . THR A 1 208 ? 2.784 4.176 18.690 1.00 93.81 208 THR A C 1
ATOM 1693 O O . THR A 1 208 ? 3.047 4.057 17.489 1.00 93.81 208 THR A O 1
ATOM 1696 N N . PRO A 1 209 ? 1.903 5.101 19.129 1.00 95.19 209 PRO A N 1
ATOM 1697 C CA . PRO A 1 209 ? 1.731 5.586 20.506 1.00 95.19 209 PRO A CA 1
ATOM 1698 C C . PRO A 1 209 ? 0.674 4.847 21.340 1.00 95.19 209 PRO A C 1
ATOM 1700 O O . PRO A 1 209 ? 0.422 5.256 22.472 1.00 95.19 209 PRO A O 1
ATOM 1703 N N . TYR A 1 210 ? 0.050 3.796 20.812 1.00 97.44 210 TYR A N 1
ATOM 1704 C CA . TYR A 1 210 ? -1.072 3.143 21.474 1.00 97.44 210 TYR A CA 1
ATOM 1705 C C . TYR A 1 210 ? -0.629 2.288 22.653 1.00 97.44 210 TYR A C 1
ATOM 1707 O O . TYR A 1 210 ? 0.336 1.528 22.581 1.00 97.44 210 TYR A O 1
ATOM 1715 N N . LEU A 1 211 ? -1.389 2.399 23.735 1.00 97.12 211 LEU A N 1
ATOM 1716 C CA . LEU A 1 211 ? -1.266 1.581 24.928 1.00 97.12 211 LEU A CA 1
ATOM 1717 C C . LEU A 1 211 ? -2.630 0.958 25.239 1.00 97.12 211 LEU A C 1
ATOM 1719 O O . LEU A 1 211 ? -3.660 1.557 24.919 1.00 97.12 211 LEU A O 1
ATOM 1723 N N . PRO A 1 212 ? -2.673 -0.182 25.951 1.00 97.88 212 PRO A N 1
ATOM 1724 C CA . PRO A 1 212 ? -3.933 -0.742 26.432 1.00 97.88 212 PRO A CA 1
ATOM 1725 C C . PRO A 1 212 ? -4.783 0.263 27.225 1.00 97.88 212 PRO A C 1
ATOM 1727 O O . PRO A 1 212 ? -6.006 0.193 27.186 1.00 97.88 212 PRO A O 1
ATOM 1730 N N . SER A 1 213 ? -4.137 1.216 27.909 1.00 97.62 213 SER A N 1
ATOM 1731 C CA . SER A 1 213 ? -4.771 2.281 28.690 1.00 97.62 213 SER A CA 1
ATOM 1732 C C . SER A 1 213 ? -5.103 3.554 27.903 1.00 97.62 213 SER A C 1
ATOM 1734 O O . SER A 1 213 ? -5.620 4.490 28.505 1.00 97.62 213 SER A O 1
ATOM 1736 N N . THR A 1 214 ? -4.773 3.644 26.608 1.00 97.50 214 THR A N 1
ATOM 1737 C CA . THR A 1 214 ? -5.153 4.796 25.775 1.00 97.50 214 THR A CA 1
ATOM 1738 C C . THR A 1 214 ? -6.671 4.933 25.784 1.00 97.50 214 THR A C 1
ATOM 1740 O O . THR A 1 214 ? -7.381 3.942 25.589 1.00 97.50 214 THR A O 1
ATOM 1743 N N . HIS A 1 215 ? -7.172 6.143 26.029 1.00 98.31 215 HIS A N 1
ATOM 1744 C CA . HIS A 1 215 ? -8.609 6.384 26.046 1.00 98.31 215 HIS A CA 1
ATOM 1745 C C . HIS A 1 215 ? -9.185 6.246 24.638 1.00 98.31 215 HIS A C 1
ATOM 1747 O O . HIS A 1 215 ? -8.654 6.789 23.668 1.00 98.31 215 HIS A O 1
ATOM 1753 N N . LEU A 1 216 ? -10.298 5.525 24.520 1.00 98.19 216 LEU A N 1
ATOM 1754 C CA . LEU A 1 216 ? -10.889 5.183 23.228 1.00 98.19 216 LEU A CA 1
ATOM 1755 C C . LEU A 1 216 ? -11.280 6.428 22.419 1.00 98.19 216 LEU A C 1
ATOM 1757 O O . LEU A 1 216 ? -11.093 6.478 21.203 1.00 98.19 216 LEU A O 1
ATOM 1761 N N . ASN A 1 217 ? -11.789 7.450 23.105 1.00 97.94 217 ASN A N 1
ATOM 1762 C CA . ASN A 1 217 ? -12.237 8.702 22.504 1.00 97.94 217 ASN A CA 1
ATOM 1763 C C . ASN A 1 217 ? -11.094 9.650 22.095 1.00 97.94 217 ASN A C 1
ATOM 1765 O O . ASN A 1 217 ? -11.352 10.628 21.392 1.00 97.94 217 ASN A O 1
ATOM 1769 N N . GLU A 1 218 ? -9.847 9.388 22.498 1.00 97.56 218 GLU A N 1
ATOM 1770 C CA . GLU A 1 218 ? -8.685 10.130 21.989 1.00 97.56 218 GLU A CA 1
ATOM 1771 C C . GLU A 1 218 ? -8.372 9.731 20.542 1.00 97.56 218 GLU A C 1
ATOM 1773 O O . GLU A 1 218 ? -7.990 10.579 19.734 1.00 97.56 218 GLU A O 1
ATOM 1778 N N . THR A 1 219 ? -8.587 8.457 20.200 1.00 97.44 219 THR A N 1
ATOM 1779 C CA . THR A 1 219 ? -8.418 7.919 18.842 1.00 97.44 219 THR A CA 1
ATOM 1780 C C . THR A 1 219 ? -9.692 8.090 18.017 1.00 97.44 219 THR A C 1
ATOM 1782 O O . THR A 1 219 ? -9.677 8.705 16.952 1.00 97.44 219 THR A O 1
ATOM 1785 N N . PHE A 1 220 ? -10.826 7.615 18.534 1.00 98.25 220 PHE A N 1
ATOM 1786 C CA . PHE A 1 220 ? -12.129 7.698 17.876 1.00 98.25 220 PHE A CA 1
ATOM 1787 C C . PHE A 1 220 ? -13.015 8.700 18.615 1.00 98.25 220 PHE A C 1
ATOM 1789 O O . PHE A 1 220 ? -13.795 8.337 19.491 1.00 98.25 220 PHE A O 1
ATOM 1796 N N . LYS A 1 221 ? -12.901 9.985 18.273 1.00 97.69 221 LYS A N 1
ATOM 1797 C CA . LYS A 1 221 ? -13.625 11.094 18.925 1.00 97.69 221 LYS A CA 1
ATOM 1798 C C . LYS A 1 221 ? -15.124 10.821 19.112 1.00 97.69 221 LYS A C 1
ATOM 1800 O O . LYS A 1 221 ? -15.672 11.084 20.187 1.00 97.69 221 LYS A O 1
ATOM 1805 N N . ASN A 1 222 ? -15.769 10.238 18.101 1.00 98.25 222 ASN A N 1
ATOM 1806 C CA . ASN A 1 222 ? -17.205 9.954 18.110 1.00 98.25 222 ASN A CA 1
ATOM 1807 C C . ASN A 1 222 ? -17.580 8.686 18.897 1.00 98.25 222 ASN A C 1
ATOM 1809 O O . ASN A 1 222 ? -18.764 8.421 19.080 1.00 98.25 222 ASN A O 1
ATOM 1813 N N . ALA A 1 223 ? -16.613 7.944 19.453 1.00 98.19 223 ALA A N 1
ATOM 1814 C CA . ALA A 1 223 ? -16.896 6.862 20.399 1.00 98.19 223 ALA A CA 1
ATOM 1815 C C . ALA A 1 223 ? -17.633 7.376 21.643 1.00 98.19 223 ALA A C 1
ATOM 1817 O O . ALA A 1 223 ? -18.474 6.674 22.194 1.00 98.19 223 ALA A O 1
ATOM 1818 N N . SER A 1 224 ? -17.377 8.630 22.038 1.00 97.88 224 SER A N 1
ATOM 1819 C CA . SER A 1 224 ? -18.030 9.285 23.181 1.00 97.88 224 SER A CA 1
ATOM 1820 C C . SER A 1 224 ? -19.545 9.495 23.021 1.00 97.88 224 SER A C 1
ATOM 1822 O O . SER A 1 224 ? -20.218 9.815 23.998 1.00 97.88 224 SER A O 1
ATOM 1824 N N . LEU A 1 225 ? -20.092 9.291 21.815 1.00 97.75 225 LEU A N 1
ATOM 1825 C CA . LEU A 1 225 ? -21.538 9.278 21.573 1.00 97.75 225 LEU A CA 1
ATOM 1826 C C . LEU A 1 225 ? -22.219 8.027 22.151 1.00 97.75 225 LEU A C 1
ATOM 1828 O O . LEU A 1 225 ? -23.407 8.076 22.460 1.00 97.75 225 LEU A O 1
ATOM 1832 N N . TYR A 1 226 ? -21.475 6.927 22.302 1.00 98.19 226 TYR A N 1
ATOM 1833 C CA . TYR A 1 226 ? -22.012 5.618 22.687 1.00 98.19 226 TYR A CA 1
ATOM 1834 C C . TYR A 1 226 ? -21.360 5.061 23.953 1.00 98.19 226 TYR A C 1
ATOM 1836 O O . TYR A 1 226 ? -22.023 4.388 24.739 1.00 98.19 226 TYR A O 1
ATOM 1844 N N . MET A 1 227 ? -20.068 5.329 24.143 1.00 98.31 227 MET A N 1
ATOM 1845 C CA . MET A 1 227 ? -19.243 4.740 25.194 1.00 98.31 227 MET A CA 1
ATOM 1846 C C . MET A 1 227 ? -18.832 5.789 26.234 1.00 98.31 227 MET A C 1
ATOM 1848 O O . MET A 1 227 ? -18.623 6.958 25.885 1.00 98.31 227 MET A O 1
ATOM 1852 N N . PRO A 1 228 ? -18.655 5.400 27.509 1.00 98.00 228 PRO A N 1
ATOM 1853 C CA . PRO A 1 228 ? -18.053 6.270 28.509 1.00 98.00 228 PRO A CA 1
ATOM 1854 C C . PRO A 1 228 ? -16.685 6.787 28.052 1.00 98.00 228 PRO A C 1
ATOM 1856 O O . PRO A 1 228 ? -15.846 6.035 27.567 1.00 98.00 228 PRO A O 1
ATOM 1859 N N . THR A 1 229 ? -16.401 8.069 28.283 1.00 96.94 229 THR A N 1
ATOM 1860 C CA . THR A 1 229 ? -15.096 8.663 27.931 1.00 96.94 229 THR A CA 1
ATOM 1861 C C . THR A 1 229 ? -13.931 8.097 28.747 1.00 96.94 229 THR A C 1
ATOM 1863 O O . THR A 1 229 ? -12.778 8.360 28.431 1.00 96.94 229 THR A O 1
ATOM 1866 N N . SER A 1 230 ? -14.220 7.367 29.828 1.00 97.56 230 SER A N 1
ATOM 1867 C CA . SER A 1 230 ? -13.224 6.646 30.620 1.00 97.56 230 SER A CA 1
ATOM 1868 C C . SER A 1 230 ? -12.752 5.354 29.963 1.00 97.56 230 SER A C 1
ATOM 1870 O O . SER A 1 230 ? -11.696 4.859 30.351 1.00 97.56 230 SER A O 1
ATOM 1872 N N . ASP A 1 231 ? -13.515 4.807 29.014 1.00 98.56 231 ASP A N 1
ATOM 1873 C CA . ASP A 1 231 ? -13.205 3.518 28.411 1.00 98.56 231 ASP A CA 1
ATOM 1874 C C . ASP A 1 231 ? -11.889 3.583 27.640 1.00 98.56 231 ASP A C 1
ATOM 1876 O O . ASP A 1 231 ? -11.580 4.545 26.925 1.00 98.56 231 ASP A O 1
ATOM 1880 N N . THR A 1 232 ? -11.098 2.533 27.808 1.00 98.62 232 THR A N 1
ATOM 1881 C CA . THR A 1 232 ? -9.807 2.385 27.146 1.00 98.62 232 THR A CA 1
ATOM 1882 C C . THR A 1 232 ? -9.938 1.571 25.862 1.00 98.62 232 THR A C 1
ATOM 1884 O O . THR A 1 232 ? -10.916 0.852 25.643 1.00 98.62 232 THR A O 1
ATOM 1887 N N . MET A 1 233 ? -8.917 1.615 25.009 1.00 98.38 233 MET A N 1
ATOM 1888 C CA . MET A 1 233 ? -8.827 0.723 23.850 1.00 98.38 233 MET A CA 1
ATOM 1889 C C . MET A 1 233 ? -8.874 -0.760 24.264 1.00 98.38 233 MET A C 1
ATOM 1891 O O . MET A 1 233 ? -9.480 -1.574 23.566 1.00 98.38 233 MET A O 1
ATOM 1895 N N . LEU A 1 234 ? -8.300 -1.132 25.418 1.00 98.50 234 LEU A N 1
ATOM 1896 C CA . LEU A 1 234 ? -8.407 -2.500 25.935 1.00 98.50 234 LEU A CA 1
ATOM 1897 C C . LEU A 1 234 ? -9.834 -2.854 26.380 1.00 98.50 234 LEU A C 1
ATOM 1899 O O . LEU A 1 234 ? -10.243 -4.011 26.239 1.00 98.50 234 LEU A O 1
ATOM 1903 N N . ASP A 1 235 ? -10.591 -1.898 26.916 1.00 98.62 235 ASP A N 1
ATOM 1904 C CA . ASP A 1 235 ? -12.003 -2.110 27.251 1.00 98.62 235 ASP A CA 1
ATOM 1905 C C . ASP A 1 235 ? -12.831 -2.321 25.985 1.00 98.62 235 ASP A C 1
ATOM 1907 O O . ASP A 1 235 ? -13.611 -3.274 25.919 1.00 98.62 235 ASP A O 1
ATOM 1911 N N . ALA A 1 236 ? -12.559 -1.549 24.931 1.00 98.56 236 ALA A N 1
ATOM 1912 C CA . ALA A 1 236 ? -13.219 -1.719 23.643 1.00 98.56 236 ALA A CA 1
ATOM 1913 C C . ALA A 1 236 ? -12.988 -3.103 23.019 1.00 98.56 236 ALA A C 1
ATOM 1915 O O . ALA A 1 236 ? -13.917 -3.732 22.510 1.00 98.56 236 ALA A O 1
ATOM 1916 N N . LEU A 1 237 ? -11.779 -3.661 23.147 1.00 98.56 237 LEU A N 1
ATOM 1917 C CA . LEU A 1 237 ? -11.495 -5.041 22.724 1.00 98.56 237 LEU A CA 1
ATOM 1918 C C . LEU A 1 237 ? -12.307 -6.103 23.498 1.00 98.56 237 LEU A C 1
ATOM 1920 O O . LEU A 1 237 ? -12.397 -7.260 23.066 1.00 98.56 237 LEU A O 1
ATOM 1924 N N . LYS A 1 238 ? -12.889 -5.744 24.648 1.00 98.50 238 LYS A N 1
ATOM 1925 C CA . LYS A 1 238 ? -13.707 -6.621 25.502 1.00 98.50 238 LYS A CA 1
ATOM 1926 C C . LYS A 1 238 ? -15.211 -6.398 25.351 1.00 98.50 238 LYS A C 1
ATOM 1928 O O . LYS A 1 238 ? -15.958 -7.219 25.905 1.00 98.50 238 LYS A O 1
ATOM 1933 N N . TYR A 1 239 ? -15.642 -5.365 24.623 1.00 98.56 239 TYR A N 1
ATOM 1934 C CA . TYR A 1 239 ? -17.056 -5.095 24.369 1.00 98.56 239 TYR A CA 1
ATOM 1935 C C . TYR A 1 239 ? -17.773 -6.330 23.839 1.00 98.56 239 TYR A C 1
ATOM 1937 O O . TYR A 1 239 ? -17.172 -7.194 23.185 1.00 98.56 239 TYR A O 1
ATOM 1945 N N . LYS A 1 240 ? -19.056 -6.456 24.172 1.00 96.19 240 LYS A N 1
ATOM 1946 C CA . LYS A 1 240 ? -19.844 -7.652 23.850 1.00 96.19 240 LYS A CA 1
ATOM 1947 C C . LYS A 1 240 ? -20.589 -7.468 22.542 1.00 96.19 240 LYS A C 1
ATOM 1949 O O . LYS A 1 240 ? -20.627 -8.415 21.751 1.00 96.19 240 LYS A O 1
ATOM 1954 N N . GLY A 1 241 ? -21.013 -6.247 22.259 1.00 96.38 241 GLY A N 1
ATOM 1955 C CA . GLY A 1 241 ? -21.970 -5.949 21.220 1.00 96.38 241 GLY A CA 1
ATOM 1956 C C . GLY A 1 241 ? -23.397 -6.155 21.705 1.00 96.38 241 GLY A C 1
ATOM 1957 O O . GLY A 1 241 ? -23.658 -6.442 22.873 1.00 96.38 241 GLY A O 1
ATOM 1958 N N . GLY A 1 242 ? -24.317 -6.069 20.759 1.00 95.88 242 GLY A N 1
ATOM 1959 C CA . GLY A 1 242 ? -25.745 -6.226 20.979 1.00 95.88 242 GLY A CA 1
ATOM 1960 C C . GLY A 1 242 ? -26.508 -5.968 19.687 1.00 95.88 242 GLY A C 1
ATOM 1961 O O . GLY A 1 242 ? -25.919 -5.601 18.668 1.00 95.88 242 GLY A O 1
ATOM 1962 N N . ASP A 1 243 ? -27.820 -6.169 19.738 1.00 95.38 243 ASP A N 1
ATOM 1963 C CA . ASP A 1 243 ? -28.684 -5.998 18.569 1.00 95.38 243 ASP A CA 1
ATOM 1964 C C . ASP A 1 243 ? -29.143 -4.546 18.369 1.00 95.38 243 ASP A C 1
ATOM 1966 O O . ASP A 1 243 ? -29.658 -4.214 17.302 1.00 95.38 243 ASP A O 1
ATOM 1970 N N . ASP A 1 244 ? -28.944 -3.677 19.361 1.00 96.50 244 ASP A N 1
ATOM 1971 C CA . ASP A 1 244 ? -29.289 -2.258 19.307 1.00 96.50 244 ASP A CA 1
ATOM 1972 C C . ASP A 1 244 ? -28.149 -1.387 18.742 1.00 96.50 244 ASP A C 1
ATOM 1974 O O . ASP A 1 244 ? -27.094 -1.869 18.326 1.00 96.50 244 ASP A O 1
ATOM 1978 N N . GLU A 1 245 ? -28.392 -0.078 18.665 1.00 97.00 245 GLU A N 1
ATOM 1979 C CA . GLU A 1 245 ? -27.442 0.899 18.120 1.00 97.00 245 GLU A CA 1
ATOM 1980 C C . GLU A 1 245 ? -26.137 0.952 18.932 1.00 97.00 245 GLU A C 1
ATOM 1982 O O . GLU A 1 245 ? -25.050 0.960 18.354 1.00 97.00 245 GLU A O 1
ATOM 1987 N N . ILE A 1 246 ? -26.237 0.905 20.267 1.00 98.31 246 ILE A N 1
ATOM 1988 C CA . ILE A 1 246 ? -25.077 0.861 21.172 1.00 98.31 246 ILE A CA 1
ATOM 1989 C C . ILE A 1 246 ? -24.280 -0.424 20.930 1.00 98.31 246 ILE A C 1
ATOM 1991 O O . ILE A 1 246 ? -23.058 -0.380 20.794 1.00 98.31 246 ILE A O 1
ATOM 1995 N N . GLY A 1 247 ? -24.965 -1.559 20.798 1.00 98.62 247 GLY A N 1
ATOM 1996 C CA . GLY A 1 247 ? -24.361 -2.840 20.468 1.00 98.62 247 GLY A CA 1
ATOM 1997 C C . GLY A 1 247 ? -23.624 -2.840 19.128 1.00 98.62 247 GLY A C 1
ATOM 1998 O O . GLY A 1 247 ? -22.545 -3.426 19.028 1.00 98.62 247 GLY A O 1
ATOM 1999 N N . ALA A 1 248 ? -24.140 -2.150 18.109 1.00 98.50 248 ALA A N 1
ATOM 2000 C CA . ALA A 1 248 ? -23.434 -1.983 16.839 1.00 98.50 248 ALA A CA 1
ATOM 2001 C C . ALA A 1 248 ? -22.190 -1.091 16.969 1.00 98.50 248 ALA A C 1
ATOM 2003 O O . ALA A 1 248 ? -21.138 -1.443 16.429 1.00 98.50 248 ALA A O 1
ATOM 2004 N N . ALA A 1 249 ? -22.265 -0.002 17.741 1.00 98.75 249 ALA A N 1
ATOM 2005 C CA . ALA A 1 249 ? -21.103 0.834 18.040 1.00 98.75 249 ALA A CA 1
ATOM 2006 C C . ALA A 1 249 ? -20.015 0.048 18.795 1.00 98.75 249 ALA A C 1
ATOM 2008 O O . ALA A 1 249 ? -18.840 0.122 18.437 1.00 98.75 249 ALA A O 1
ATOM 2009 N N . GLU A 1 250 ? -20.394 -0.769 19.784 1.00 98.81 250 GLU A N 1
ATOM 2010 C CA . GLU A 1 250 ? -19.487 -1.682 20.492 1.00 98.81 250 GLU A CA 1
ATOM 2011 C C . GLU A 1 250 ? -18.785 -2.663 19.539 1.00 98.81 250 GLU A C 1
ATOM 2013 O O . GLU A 1 250 ? -17.574 -2.884 19.631 1.00 98.81 250 GLU A O 1
ATOM 2018 N N . ILE A 1 251 ? -19.546 -3.260 18.616 1.00 98.81 251 ILE A N 1
ATOM 2019 C CA . ILE A 1 251 ? -19.049 -4.214 17.618 1.00 98.81 251 ILE A CA 1
ATOM 2020 C C . ILE A 1 251 ? -18.041 -3.543 16.678 1.00 98.81 251 ILE A C 1
ATOM 2022 O O . ILE A 1 251 ? -16.957 -4.097 16.465 1.00 98.81 251 ILE A O 1
ATOM 2026 N N . LEU A 1 252 ? -18.370 -2.351 16.172 1.00 98.75 252 LEU A N 1
ATOM 2027 C CA . LEU A 1 252 ? -17.482 -1.552 15.332 1.00 98.75 252 LEU A CA 1
ATOM 2028 C C . LEU A 1 252 ? -16.205 -1.166 16.077 1.00 98.75 252 LEU A C 1
ATOM 2030 O O . LEU A 1 252 ? -15.115 -1.455 15.592 1.00 98.75 252 LEU A O 1
ATOM 2034 N N . LEU A 1 253 ? -16.316 -0.575 17.268 1.00 98.88 253 LEU A N 1
ATOM 2035 C CA . LEU A 1 253 ? -15.165 -0.104 18.045 1.00 98.88 253 LEU A CA 1
ATOM 2036 C C . LEU A 1 253 ? -14.217 -1.249 18.420 1.00 98.88 253 LEU A C 1
ATOM 2038 O O . LEU A 1 253 ? -12.998 -1.084 18.362 1.00 98.88 253 LEU A O 1
ATOM 2042 N N . ARG A 1 254 ? -14.749 -2.440 18.713 1.00 98.88 254 ARG A N 1
ATOM 2043 C CA . ARG A 1 254 ? -13.940 -3.644 18.953 1.00 98.88 254 ARG A CA 1
ATOM 2044 C C . ARG A 1 254 ? -13.104 -4.040 17.732 1.00 98.88 254 ARG A C 1
ATOM 2046 O O . ARG A 1 254 ? -11.933 -4.383 17.888 1.00 98.88 254 ARG A O 1
ATOM 2053 N N . ALA A 1 255 ? -13.684 -4.006 16.531 1.00 98.69 255 ALA A N 1
ATOM 2054 C CA . ALA A 1 255 ? -12.954 -4.280 15.289 1.00 98.69 255 ALA A CA 1
ATOM 2055 C C . ALA A 1 255 ? -11.984 -3.138 14.930 1.00 98.69 255 ALA A C 1
ATOM 2057 O O . ALA A 1 255 ? -10.855 -3.390 14.508 1.00 98.69 255 ALA A O 1
ATOM 2058 N N . ALA A 1 256 ? -12.394 -1.890 15.156 1.00 98.62 256 ALA A N 1
ATOM 2059 C CA . ALA A 1 256 ? -11.628 -0.689 14.852 1.00 98.62 256 ALA A CA 1
ATOM 2060 C C . ALA A 1 256 ? -10.350 -0.567 15.687 1.00 98.62 256 ALA A C 1
ATOM 2062 O O . ALA A 1 256 ? -9.306 -0.205 15.148 1.00 98.62 256 ALA A O 1
ATOM 2063 N N . VAL A 1 257 ? -10.388 -0.923 16.977 1.00 98.75 257 VAL A N 1
ATOM 2064 C CA . VAL A 1 257 ? -9.174 -0.935 17.809 1.00 98.75 257 VAL A CA 1
ATOM 2065 C C . VAL A 1 257 ? -8.140 -1.910 17.250 1.00 98.75 257 VAL A C 1
ATOM 2067 O O . VAL A 1 257 ? -6.987 -1.529 17.079 1.00 98.75 257 VAL A O 1
ATOM 2070 N N . ALA A 1 258 ? -8.538 -3.136 16.902 1.00 98.62 258 ALA A N 1
ATOM 2071 C CA . ALA A 1 258 ? -7.625 -4.093 16.276 1.00 98.62 258 ALA A CA 1
ATOM 2072 C C . ALA A 1 258 ? -7.069 -3.569 14.943 1.00 98.62 258 ALA A C 1
ATOM 2074 O O . ALA A 1 258 ? -5.869 -3.668 14.697 1.00 98.62 258 ALA A O 1
ATOM 2075 N N . ALA A 1 259 ? -7.926 -2.950 14.130 1.00 97.75 259 ALA A N 1
ATOM 2076 C CA . ALA A 1 259 ? -7.553 -2.381 12.843 1.00 97.75 259 ALA A CA 1
ATOM 2077 C C . ALA A 1 259 ? -6.506 -1.262 12.980 1.00 97.75 259 ALA A C 1
ATOM 2079 O O . ALA A 1 259 ? -5.526 -1.255 12.242 1.00 97.75 259 ALA A O 1
ATOM 2080 N N . VAL A 1 260 ? -6.657 -0.356 13.954 1.00 98.12 260 VAL A N 1
ATOM 2081 C CA . VAL A 1 260 ? -5.682 0.722 14.200 1.00 98.12 260 VAL A CA 1
ATOM 2082 C C . VAL A 1 260 ? -4.348 0.157 14.681 1.00 98.12 260 VAL A C 1
ATOM 2084 O O . VAL A 1 260 ? -3.298 0.597 14.216 1.00 98.12 260 VAL A O 1
ATOM 2087 N N . LEU A 1 261 ? -4.367 -0.851 15.560 1.00 98.12 261 LEU A N 1
ATOM 2088 C CA . LEU A 1 261 ? -3.136 -1.510 16.006 1.00 98.12 261 LEU A CA 1
ATOM 2089 C C . LEU A 1 261 ? -2.438 -2.225 14.843 1.00 98.12 261 LEU A C 1
ATOM 2091 O O . LEU A 1 261 ? -1.226 -2.097 14.707 1.00 98.12 261 LEU A O 1
ATOM 2095 N N . ASN A 1 262 ? -3.185 -2.901 13.965 1.00 96.38 262 ASN A N 1
ATOM 2096 C CA . ASN A 1 262 ? -2.626 -3.502 12.754 1.00 96.38 262 ASN A CA 1
ATOM 2097 C C . ASN A 1 262 ? -2.022 -2.449 11.818 1.00 96.38 262 ASN A C 1
ATOM 2099 O O . ASN A 1 262 ? -0.866 -2.582 11.430 1.00 96.38 262 ASN A O 1
ATOM 2103 N N . ALA A 1 263 ? -2.767 -1.385 11.503 1.00 92.12 263 ALA A N 1
ATOM 2104 C CA . ALA A 1 263 ? -2.322 -0.307 10.616 1.00 92.12 263 ALA A CA 1
ATOM 2105 C C . ALA A 1 263 ? -1.083 0.431 11.139 1.00 92.12 263 ALA A C 1
ATOM 2107 O O . ALA A 1 263 ? -0.275 0.933 10.358 1.00 92.12 263 ALA A O 1
ATOM 2108 N N . ARG A 1 264 ? -0.926 0.498 12.465 1.00 94.06 264 ARG A N 1
ATOM 2109 C CA . ARG A 1 264 ? 0.207 1.152 13.122 1.00 94.06 264 ARG A CA 1
ATOM 2110 C C . ARG A 1 264 ? 1.414 0.230 13.305 1.00 94.06 264 ARG A C 1
ATOM 2112 O O . ARG A 1 264 ? 2.517 0.721 13.558 1.00 94.06 264 ARG A O 1
ATOM 2119 N N . TYR A 1 265 ? 1.239 -1.088 13.230 1.00 93.06 265 TYR A N 1
ATOM 2120 C CA . TYR A 1 265 ? 2.322 -2.014 13.538 1.00 93.06 265 TYR A CA 1
ATOM 2121 C C . TYR A 1 265 ? 3.414 -1.972 12.455 1.00 93.06 265 TYR A C 1
ATOM 2123 O O . TYR A 1 265 ? 3.098 -2.131 11.278 1.00 93.06 265 TYR A O 1
ATOM 2131 N N . PRO A 1 266 ? 4.708 -1.823 12.809 1.00 86.31 266 PRO A N 1
ATOM 2132 C CA . PRO A 1 266 ? 5.768 -1.555 11.827 1.00 86.31 266 PRO A CA 1
ATOM 2133 C C . PRO A 1 266 ? 5.915 -2.590 10.704 1.00 86.31 266 PRO A C 1
ATOM 2135 O O . PRO A 1 266 ? 6.395 -2.260 9.618 1.00 86.31 266 PRO A O 1
ATOM 2138 N N . THR A 1 267 ? 5.550 -3.843 10.976 1.00 85.25 267 THR A N 1
ATOM 2139 C CA . THR A 1 267 ? 5.738 -4.978 10.063 1.00 85.25 267 THR A CA 1
ATOM 2140 C C . THR A 1 267 ? 4.448 -5.607 9.549 1.00 85.25 267 THR A C 1
ATOM 2142 O O . THR A 1 267 ? 4.543 -6.549 8.769 1.00 85.25 267 THR A O 1
ATOM 2145 N N . ILE A 1 268 ? 3.270 -5.100 9.935 1.00 88.69 268 ILE A N 1
ATOM 2146 C CA . ILE A 1 268 ? 1.984 -5.593 9.419 1.00 88.69 268 ILE A CA 1
ATOM 2147 C C . ILE A 1 268 ? 1.585 -4.739 8.217 1.00 88.69 268 ILE A C 1
ATOM 2149 O O . ILE A 1 268 ? 1.398 -3.529 8.334 1.00 88.69 268 ILE A O 1
ATOM 2153 N N . ASN A 1 269 ? 1.421 -5.373 7.058 1.00 86.75 269 ASN A N 1
ATOM 2154 C CA . ASN A 1 269 ? 0.904 -4.712 5.860 1.00 86.75 269 ASN A CA 1
ATOM 2155 C C . ASN A 1 269 ? -0.634 -4.641 5.883 1.00 86.75 269 ASN A C 1
ATOM 2157 O O . ASN A 1 269 ? -1.314 -5.426 5.217 1.00 86.75 269 ASN A O 1
ATOM 2161 N N . TYR A 1 270 ? -1.194 -3.741 6.691 1.00 88.38 270 TYR A N 1
ATOM 2162 C CA . TYR A 1 270 ? -2.646 -3.631 6.837 1.00 88.38 270 TYR A CA 1
ATOM 2163 C C . TYR A 1 270 ? -3.308 -2.960 5.610 1.00 88.38 270 TYR A C 1
ATOM 2165 O O . TYR A 1 270 ? -2.743 -2.009 5.066 1.00 88.38 270 TYR A O 1
ATOM 2173 N N . PRO A 1 271 ? -4.509 -3.395 5.171 1.00 84.50 271 PRO A N 1
ATOM 2174 C CA . PRO A 1 271 ? -5.151 -2.904 3.940 1.00 84.50 271 PRO A CA 1
ATOM 2175 C C . PRO A 1 271 ? -5.526 -1.417 3.892 1.00 84.50 271 PRO A C 1
ATOM 2177 O O . PRO A 1 271 ? -5.737 -0.891 2.800 1.00 84.50 271 PRO A O 1
ATOM 2180 N N . VAL A 1 272 ? -5.653 -0.757 5.046 1.00 81.38 272 VAL A N 1
ATOM 2181 C CA . VAL A 1 272 ? -6.141 0.627 5.170 1.00 81.38 272 VAL A CA 1
ATOM 2182 C C . VAL A 1 272 ? -5.156 1.449 5.995 1.00 81.38 272 VAL A C 1
ATOM 2184 O O . VAL A 1 272 ? -4.601 0.961 6.981 1.00 81.38 272 VAL A O 1
ATOM 2187 N N . LEU A 1 273 ? -4.945 2.710 5.611 1.00 82.50 273 LEU A N 1
ATOM 2188 C CA . LEU A 1 273 ? -4.122 3.636 6.383 1.00 82.50 273 LEU A CA 1
ATOM 2189 C C . LEU A 1 273 ? -4.805 4.003 7.703 1.00 82.50 273 LEU A C 1
ATOM 2191 O O . LEU A 1 273 ? -6.010 4.227 7.764 1.00 82.50 273 LEU A O 1
ATOM 2195 N N . GLU A 1 274 ? -4.006 4.140 8.759 1.00 89.88 274 GLU A N 1
ATOM 2196 C CA . GLU A 1 274 ? -4.472 4.483 10.107 1.00 89.88 274 GLU A CA 1
ATOM 2197 C C . GLU A 1 274 ? -5.369 5.736 10.134 1.00 89.88 274 GLU A C 1
ATOM 2199 O O . GLU A 1 274 ? -6.409 5.742 10.788 1.00 89.88 274 GLU A O 1
ATOM 2204 N N . ALA A 1 275 ? -4.992 6.792 9.405 1.00 85.50 275 ALA A N 1
ATOM 2205 C CA . ALA A 1 275 ? -5.739 8.048 9.378 1.00 85.50 275 ALA A CA 1
ATOM 2206 C C . ALA A 1 275 ? -7.119 7.912 8.711 1.00 85.50 275 ALA A C 1
ATOM 2208 O O . ALA A 1 275 ? -8.102 8.422 9.252 1.00 85.50 275 ALA A O 1
ATOM 2209 N N . ASP A 1 276 ? -7.191 7.209 7.578 1.00 82.50 276 ASP A N 1
ATOM 2210 C CA . ASP A 1 276 ? -8.440 6.996 6.839 1.00 82.50 276 ASP A CA 1
ATOM 2211 C C . ASP A 1 276 ? -9.385 6.095 7.640 1.00 82.50 276 ASP A C 1
ATOM 2213 O O . ASP A 1 276 ? -10.549 6.434 7.841 1.00 82.50 276 ASP A O 1
ATOM 2217 N N . LEU A 1 277 ? -8.847 5.025 8.232 1.00 92.06 277 LEU A N 1
ATOM 2218 C CA . LEU A 1 277 ? -9.567 4.151 9.158 1.00 92.06 277 LEU A CA 1
ATOM 2219 C C . LEU A 1 277 ? -10.199 4.931 10.323 1.00 92.06 277 LEU A C 1
ATOM 2221 O O . LEU A 1 277 ? -11.368 4.732 10.654 1.00 92.06 277 LEU A O 1
ATOM 2225 N N . ILE A 1 278 ? -9.433 5.817 10.969 1.00 95.25 278 ILE A N 1
ATOM 2226 C CA . ILE A 1 278 ? -9.941 6.633 12.079 1.00 95.25 278 ILE A CA 1
ATOM 2227 C C . ILE A 1 278 ? -11.055 7.571 11.599 1.00 95.25 278 ILE A C 1
ATOM 2229 O O . ILE A 1 278 ? -12.044 7.750 12.316 1.00 95.25 278 ILE A O 1
ATOM 2233 N N . ALA A 1 279 ? -10.918 8.176 10.418 1.00 89.31 279 ALA A N 1
ATOM 2234 C CA . ALA A 1 279 ? -11.951 9.036 9.847 1.00 89.31 279 ALA A CA 1
ATOM 2235 C C . ALA A 1 279 ? -13.245 8.250 9.568 1.00 89.31 279 ALA A C 1
ATOM 2237 O O . ALA A 1 279 ? -14.303 8.641 10.060 1.00 89.31 279 ALA A O 1
ATOM 2238 N N . GLU A 1 280 ? -13.149 7.099 8.900 1.00 88.94 280 GLU A N 1
ATOM 2239 C CA . GLU A 1 280 ? -14.294 6.245 8.558 1.00 88.94 280 GLU A CA 1
ATOM 2240 C C . GLU A 1 280 ? -15.050 5.749 9.794 1.00 88.94 280 GLU A C 1
ATOM 2242 O O . GLU A 1 280 ? -16.279 5.800 9.838 1.00 88.94 280 GLU A O 1
ATOM 2247 N N . VAL A 1 281 ? -14.333 5.323 10.839 1.00 97.25 281 VAL A N 1
ATOM 2248 C CA . VAL A 1 281 ? -14.961 4.885 12.096 1.00 97.25 281 VAL A CA 1
ATOM 2249 C C . VAL A 1 281 ? -15.697 6.043 12.767 1.00 97.25 281 VAL A C 1
ATOM 2251 O O . VAL A 1 281 ? -16.814 5.865 13.253 1.00 97.25 281 VAL A O 1
ATOM 2254 N N . ASN A 1 282 ? -15.108 7.243 12.782 1.00 97.06 282 ASN A N 1
ATOM 2255 C CA . ASN A 1 282 ? -15.777 8.417 13.335 1.00 97.06 282 ASN A CA 1
ATOM 2256 C C . ASN A 1 282 ? -17.033 8.792 12.533 1.00 97.06 282 ASN A C 1
ATOM 2258 O O . ASN A 1 282 ? -18.055 9.106 13.149 1.00 97.06 282 ASN A O 1
ATOM 2262 N N . ASP A 1 283 ? -16.984 8.735 11.204 1.00 94.50 283 ASP A N 1
ATOM 2263 C CA . ASP A 1 283 ? -18.128 9.031 10.335 1.00 94.50 283 ASP A CA 1
ATOM 2264 C C . ASP A 1 283 ? -19.249 7.994 10.502 1.00 94.50 283 ASP A C 1
ATOM 2266 O O . ASP A 1 283 ? -20.420 8.361 10.640 1.00 94.50 283 ASP A O 1
ATOM 2270 N N . ALA A 1 284 ? -18.903 6.706 10.590 1.00 95.06 284 ALA A N 1
ATOM 2271 C CA . ALA A 1 284 ? -19.863 5.637 10.852 1.00 95.06 284 ALA A CA 1
ATOM 2272 C C . ALA A 1 284 ? -20.564 5.820 12.208 1.00 95.06 284 ALA A C 1
ATOM 2274 O O . ALA A 1 284 ? -21.789 5.731 12.279 1.00 95.06 284 ALA A O 1
ATOM 2275 N N . LEU A 1 285 ? -19.823 6.159 13.268 1.00 97.25 285 LEU A N 1
ATOM 2276 C CA . LEU A 1 285 ? -20.397 6.444 14.589 1.00 97.25 285 LEU A CA 1
ATOM 2277 C C . LEU A 1 285 ? -21.300 7.690 14.570 1.00 97.25 285 LEU A C 1
ATOM 2279 O O . LEU A 1 285 ? -22.390 7.665 15.140 1.00 97.25 285 LEU A O 1
ATOM 2283 N N . ALA A 1 286 ? -20.893 8.765 13.891 1.00 96.88 286 ALA A N 1
ATOM 2284 C CA . ALA A 1 286 ? -21.697 9.987 13.770 1.00 96.88 286 ALA A CA 1
ATOM 2285 C C . ALA A 1 286 ? -22.975 9.804 12.939 1.00 96.88 286 ALA A C 1
ATOM 2287 O O . ALA A 1 286 ? -23.892 10.620 13.032 1.00 96.88 286 ALA A O 1
ATOM 2288 N N . SER A 1 287 ? -23.045 8.750 12.124 1.00 95.38 287 SER A N 1
ATOM 2289 C CA . SER A 1 287 ? -24.214 8.477 11.289 1.00 95.38 287 SER A CA 1
ATOM 2290 C C . SER A 1 287 ? -25.451 8.049 12.084 1.00 95.38 287 SER A C 1
ATOM 2292 O O . SER A 1 287 ? -26.554 8.126 11.542 1.00 95.38 287 SER A O 1
ATOM 2294 N N . HIS A 1 288 ? -25.284 7.582 13.332 1.00 95.75 288 HIS A N 1
ATOM 2295 C CA . HIS A 1 288 ? -26.356 6.962 14.128 1.00 95.75 288 HIS A CA 1
ATOM 2296 C C . HIS A 1 288 ? -27.078 5.820 13.393 1.00 95.75 288 HIS A C 1
ATOM 2298 O O . HIS A 1 288 ? -28.239 5.505 13.655 1.00 95.75 288 HIS A O 1
ATOM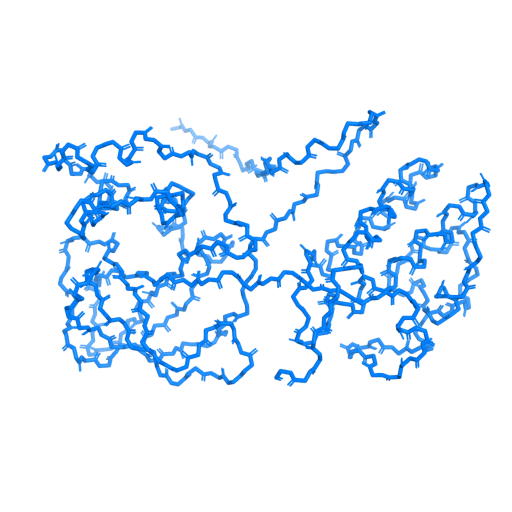 2304 N N . ASN A 1 289 ? -26.400 5.207 12.418 1.00 95.06 289 ASN A N 1
ATOM 2305 C CA . ASN A 1 289 ? -26.956 4.161 11.583 1.00 95.06 289 ASN A CA 1
ATOM 2306 C C . ASN A 1 289 ? -26.287 2.827 11.914 1.00 95.06 289 ASN A C 1
ATOM 2308 O O . ASN A 1 289 ? -25.090 2.626 11.701 1.00 95.06 289 ASN A O 1
ATOM 2312 N N . ARG A 1 290 ? -27.103 1.906 12.429 1.00 97.25 290 ARG A N 1
ATOM 2313 C CA . ARG A 1 290 ? -26.684 0.559 12.808 1.00 97.25 290 ARG A CA 1
ATOM 2314 C C . ARG A 1 290 ? -26.054 -0.207 11.645 1.00 97.25 290 ARG A C 1
ATOM 2316 O O . ARG A 1 290 ? -25.012 -0.823 11.833 1.00 97.25 290 ARG A O 1
ATOM 2323 N N . ASP A 1 291 ? -26.669 -0.158 10.470 1.00 90.69 291 ASP A N 1
ATOM 2324 C CA . ASP A 1 291 ? -26.208 -0.906 9.301 1.00 90.69 291 ASP A CA 1
ATOM 2325 C C . ASP A 1 291 ? -24.879 -0.334 8.797 1.00 90.69 291 ASP A C 1
ATOM 2327 O O . ASP A 1 291 ? -23.935 -1.090 8.610 1.00 90.69 291 ASP A O 1
ATOM 2331 N N . THR A 1 292 ? -24.727 0.995 8.753 1.00 89.81 292 THR A N 1
ATOM 2332 C CA . THR A 1 292 ? -23.443 1.646 8.430 1.00 89.81 292 THR A CA 1
ATOM 2333 C C . THR A 1 292 ? -22.312 1.200 9.364 1.00 89.81 292 THR A C 1
ATOM 2335 O O . THR A 1 292 ? -21.199 0.930 8.911 1.00 89.81 292 THR A O 1
ATOM 2338 N N . MET A 1 293 ? -22.575 1.114 10.674 1.00 96.38 293 MET A N 1
ATOM 2339 C CA . MET A 1 293 ? -21.570 0.664 11.644 1.00 96.38 293 MET A CA 1
ATOM 2340 C C . MET A 1 293 ? -21.198 -0.811 11.458 1.00 96.38 293 MET A C 1
ATOM 2342 O O . MET A 1 293 ? -20.027 -1.171 11.599 1.00 96.38 293 MET A O 1
ATOM 2346 N N . LEU A 1 294 ? -22.174 -1.664 11.140 1.00 94.25 294 LEU A N 1
ATOM 2347 C CA . LEU A 1 294 ? -21.942 -3.092 10.935 1.00 94.25 294 LEU A CA 1
ATOM 2348 C C . LEU A 1 294 ? -21.278 -3.399 9.590 1.00 94.25 294 LEU A C 1
ATOM 2350 O O . LEU A 1 294 ? -20.373 -4.229 9.566 1.00 94.25 294 LEU A O 1
ATOM 2354 N N . ASP A 1 295 ? -21.635 -2.685 8.524 1.00 87.44 295 ASP A N 1
ATOM 2355 C CA . ASP A 1 295 ? -20.997 -2.800 7.210 1.00 87.44 295 ASP A CA 1
ATOM 2356 C C . ASP A 1 295 ? -19.501 -2.467 7.306 1.00 87.44 295 ASP A C 1
ATOM 2358 O O . ASP A 1 295 ? -18.651 -3.232 6.843 1.00 87.44 295 ASP A O 1
ATOM 2362 N N . LEU A 1 296 ? -19.155 -1.361 7.982 1.00 92.00 296 LEU A N 1
ATOM 2363 C CA . LEU A 1 296 ? -17.755 -1.019 8.247 1.00 92.00 296 LEU A CA 1
ATOM 2364 C C . LEU A 1 296 ? -17.082 -2.061 9.139 1.00 92.00 296 LEU A C 1
ATOM 2366 O O . LEU A 1 296 ? -15.959 -2.484 8.858 1.00 92.00 296 LEU A O 1
ATOM 2370 N N . LYS A 1 297 ? -17.763 -2.533 10.188 1.00 95.25 297 LYS A N 1
ATOM 2371 C CA . LYS A 1 297 ? -17.215 -3.602 11.023 1.00 95.25 297 LYS A CA 1
ATOM 2372 C C . LYS A 1 297 ? -16.896 -4.852 10.205 1.00 95.25 297 LYS A C 1
ATOM 2374 O O . LYS A 1 297 ? -15.856 -5.454 10.451 1.00 95.25 297 LYS A O 1
ATOM 2379 N N . ASP A 1 298 ? -17.752 -5.287 9.288 1.00 90.62 298 ASP A N 1
ATOM 2380 C CA . ASP A 1 298 ? -17.530 -6.530 8.540 1.00 90.62 298 ASP A CA 1
ATOM 2381 C C . ASP A 1 298 ? -16.282 -6.449 7.663 1.00 90.62 298 ASP A C 1
ATOM 2383 O O . ASP A 1 298 ? -15.531 -7.420 7.557 1.00 90.62 298 ASP A O 1
ATOM 2387 N N . ILE A 1 299 ? -15.990 -5.260 7.150 1.00 86.81 299 ILE A N 1
ATOM 2388 C CA . ILE A 1 299 ? -14.789 -4.992 6.364 1.00 86.81 299 ILE A CA 1
ATOM 2389 C C . ILE A 1 299 ? -13.541 -4.994 7.244 1.00 86.81 299 ILE A C 1
ATOM 2391 O O . ILE A 1 299 ? -12.574 -5.696 6.942 1.00 86.81 299 ILE A O 1
ATOM 2395 N N . LEU A 1 300 ? -13.574 -4.293 8.379 1.00 93.38 300 LEU A N 1
ATOM 2396 C CA . LEU A 1 300 ? -12.457 -4.309 9.325 1.00 93.38 300 LEU A CA 1
ATOM 2397 C C . LEU A 1 300 ? -12.218 -5.705 9.900 1.00 93.38 300 LEU A C 1
ATOM 2399 O O . LEU A 1 300 ? -11.076 -6.099 10.109 1.00 93.38 300 LEU A O 1
ATOM 2403 N N . ASP A 1 301 ? -13.274 -6.477 10.139 1.00 93.31 301 ASP A N 1
ATOM 2404 C CA . ASP A 1 301 ? -13.156 -7.854 10.604 1.00 93.31 301 ASP A CA 1
ATOM 2405 C C . ASP A 1 301 ? -12.508 -8.733 9.528 1.00 93.31 301 ASP A C 1
ATOM 2407 O O . ASP A 1 301 ? -11.582 -9.476 9.843 1.00 93.31 301 ASP A O 1
ATOM 2411 N N . ALA A 1 302 ? -12.886 -8.598 8.252 1.00 88.00 302 ALA A N 1
ATOM 2412 C CA . ALA A 1 302 ? -12.215 -9.306 7.160 1.00 88.00 302 ALA A CA 1
ATOM 2413 C C . ALA A 1 302 ? -10.707 -8.995 7.115 1.00 88.00 302 ALA A C 1
ATOM 2415 O O . ALA A 1 302 ? -9.892 -9.917 7.053 1.00 88.00 302 ALA A O 1
ATOM 2416 N N . TYR A 1 303 ? -10.323 -7.722 7.234 1.00 90.31 303 TYR A N 1
ATOM 2417 C CA . TYR A 1 303 ? -8.918 -7.301 7.251 1.00 90.31 303 TYR A CA 1
ATOM 2418 C C . TYR A 1 303 ? -8.160 -7.787 8.492 1.00 90.31 303 TYR A C 1
ATOM 2420 O O . TYR A 1 303 ? -7.046 -8.297 8.390 1.00 90.31 303 TYR A O 1
ATOM 2428 N N . ASN A 1 304 ? -8.773 -7.713 9.673 1.00 96.25 304 ASN A N 1
ATOM 2429 C CA . ASN A 1 304 ? -8.181 -8.195 10.923 1.00 96.25 304 ASN A CA 1
ATOM 2430 C C . ASN A 1 304 ? -7.987 -9.725 10.956 1.00 96.25 304 ASN A C 1
ATOM 2432 O O . ASN A 1 304 ? -7.255 -10.223 11.810 1.00 96.25 304 ASN A O 1
ATOM 2436 N N . ASN A 1 305 ? -8.640 -10.476 10.063 1.00 93.88 305 ASN A N 1
ATOM 2437 C CA . ASN A 1 305 ? -8.550 -11.936 9.974 1.00 93.88 305 ASN A CA 1
ATOM 2438 C C . ASN A 1 305 ? -7.610 -12.435 8.856 1.00 93.88 305 ASN A C 1
ATOM 2440 O O . ASN A 1 305 ? -7.575 -13.636 8.592 1.00 93.88 305 ASN A O 1
ATOM 2444 N N . LEU A 1 306 ? -6.823 -11.555 8.223 1.00 88.88 306 LEU A N 1
ATOM 2445 C CA . LEU A 1 306 ? -5.871 -11.937 7.167 1.00 88.88 306 LEU A CA 1
ATOM 2446 C C . LEU A 1 306 ? -4.697 -12.798 7.671 1.00 88.88 306 LEU A C 1
ATOM 2448 O O . LEU A 1 306 ? -4.097 -13.537 6.893 1.00 88.88 306 LEU A O 1
ATOM 2452 N N . GLY A 1 307 ? -4.391 -12.739 8.970 1.00 91.56 307 GLY A N 1
ATOM 2453 C CA . GLY A 1 307 ? -3.201 -13.353 9.556 1.00 91.56 307 GLY A CA 1
ATOM 2454 C C . GLY A 1 307 ? -1.961 -12.477 9.369 1.00 91.56 307 GLY A C 1
ATOM 2455 O O . GLY A 1 307 ? -1.919 -11.614 8.497 1.00 91.56 307 GLY A O 1
ATOM 2456 N N . ALA A 1 308 ? -0.951 -12.662 10.219 1.00 87.44 308 ALA A N 1
ATOM 2457 C CA . ALA A 1 308 ? 0.324 -11.958 10.103 1.00 87.44 308 ALA A CA 1
ATOM 2458 C C . ALA A 1 308 ? 1.459 -12.774 10.731 1.00 87.44 308 ALA A C 1
ATOM 2460 O O . ALA A 1 308 ? 1.262 -13.425 11.762 1.00 87.44 308 ALA A O 1
ATOM 2461 N N . GLU A 1 309 ? 2.656 -12.682 10.153 1.00 79.38 309 GLU A N 1
ATOM 2462 C CA . GLU A 1 309 ? 3.885 -13.198 10.765 1.00 79.38 309 GLU A CA 1
ATOM 2463 C C . GLU A 1 309 ? 4.705 -12.045 11.352 1.00 79.38 309 GLU A C 1
ATOM 2465 O O . GLU A 1 309 ? 5.222 -11.196 10.629 1.00 79.38 309 GLU A O 1
ATOM 2470 N N . LEU A 1 310 ? 4.841 -12.016 12.680 1.00 74.31 310 LEU A N 1
ATOM 2471 C CA . LEU A 1 310 ? 5.482 -10.899 13.386 1.00 74.31 310 LEU A CA 1
ATOM 2472 C C . LEU A 1 310 ? 7.011 -10.994 13.486 1.00 74.31 310 LEU A C 1
ATOM 2474 O O . LEU A 1 310 ? 7.640 -10.057 13.970 1.00 74.31 310 LEU A O 1
ATOM 2478 N N . SER A 1 311 ? 7.615 -12.104 13.060 1.00 65.56 311 SER A N 1
ATOM 2479 C CA . SER A 1 311 ? 9.053 -12.380 13.194 1.00 65.56 311 SER A CA 1
ATOM 2480 C C . SER A 1 311 ? 9.868 -12.085 11.927 1.00 65.56 311 SER A C 1
ATOM 2482 O O . SER A 1 311 ? 10.833 -12.798 11.658 1.00 65.56 311 SER A O 1
ATOM 2484 N N . LYS A 1 312 ? 9.451 -11.101 11.126 1.00 58.47 312 LYS A N 1
ATOM 2485 C CA . LYS A 1 312 ? 10.122 -10.727 9.871 1.00 58.47 312 LYS A CA 1
ATOM 2486 C C . LYS A 1 312 ? 11.326 -9.823 10.101 1.00 58.47 312 LYS A C 1
ATOM 2488 O O . LYS A 1 312 ? 11.221 -8.924 10.965 1.00 58.47 312 LYS A O 1
#

Foldseek 3Di:
DDPDPPDPDPQDPDPPPDDDDPDDRQDFALDWFFDPAWWKWFWDCDPQARTFIATDPGDPLTLDDGGTFHKAWLDPPDDADHPDIFTWDKDFLPDPPPDPLSVPFQQQLLQQCQQVVPPPGNQLNRLLSQQGRDPDGDPPGDPSNVVSNVPGDGSHHDDQQGWTWIKTGTDDDPVHHDDDTIMTGIGHRHHAAAAALVVVLPDQPFFPPAGQQAFLCVLQVLLVVQDPSRDGLSNLSVQDADPDLSSLLSLLSNLLSRLLSQLRPSNGRFRDHNVVSSVQNNVLSVVSDSVSSVSNSVVSRVRNPRHDDPPD

pLDDT: mean 86.23, std 18.62, range [22.42, 98.88]

Secondary structure (DSSP, 8-state):
-----------------S--S--------------SS-EEEEEEE-SSSSEEEEEESPPTTSSS-SEEEEEEES-SSSPPPSS--EEEEEEETT-TTS-HHHHTS-HHHHHHHHHH-TT--HHHHHHHHHHHHSSS--SS--HHHHHHHHHPPTT--PPTTSEEEEEEEEPPBTTBPSP---EEEEEEPPPP-B--HHHHHT---PPTT--TTSBHHHHSGGGGGTS-TT-BHHHHTT----SSHHHHHHHHHHHHHHHHHHHHSTT---SS-HHHHHHHHHHHHHTT-HHHHHHHHHHHHHHHTSB-----